Protein AF-A0A1D2IFD4-F1 (afdb_monomer_lite)

pLDDT: mean 91.25, std 8.44, range [52.81, 98.69]

Sequence (202 aa):
MAGAPDKKDEQGTLYAGDAGFGPLNTSGAEGGDLRLEQSDFYDFLGVPYPFRDGVVGAPETMRARALDCSGFIRMVLGHRARYPLMSSDGSSGDGLPRTANGMARSKVGADVLPLTGVAAEDRPANVDQLQPGDLVFFKLDARAKDRLDHVGMVLGYDTEGHLIFVSSREEINGPAIGDVGGVSRLDGNGYYAKTLRSAKRL

Radius of gyration: 16.27 Å; chains: 1; bounding box: 44×38×43 Å

Structure (mmCIF, N/CA/C/O backbone):
data_AF-A0A1D2IFD4-F1
#
_entry.id   AF-A0A1D2IFD4-F1
#
loop_
_atom_site.group_PDB
_atom_site.id
_atom_site.type_symbol
_atom_site.label_atom_id
_atom_site.label_alt_id
_atom_site.label_comp_id
_atom_site.label_asym_id
_atom_site.label_entity_id
_atom_site.label_seq_id
_atom_site.pdbx_PDB_ins_code
_atom_site.Cartn_x
_atom_site.Cartn_y
_atom_site.Cartn_z
_atom_site.occupancy
_atom_site.B_iso_or_equiv
_atom_site.auth_seq_id
_atom_site.auth_comp_id
_atom_site.auth_asym_id
_atom_site.auth_atom_id
_atom_site.pdbx_PDB_model_num
ATOM 1 N N . MET A 1 1 ? -19.769 2.146 -12.799 1.00 52.81 1 MET A N 1
ATOM 2 C CA . MET A 1 1 ? -20.027 0.897 -12.050 1.00 52.81 1 MET A CA 1
ATOM 3 C C . MET A 1 1 ? -20.705 1.282 -10.746 1.00 52.81 1 MET A C 1
ATOM 5 O O . MET A 1 1 ? -20.377 2.341 -10.230 1.00 52.81 1 MET A O 1
ATOM 9 N N . ALA A 1 2 ? -21.675 0.508 -10.258 1.00 64.50 2 ALA A N 1
ATOM 10 C CA . ALA A 1 2 ? -22.215 0.723 -8.914 1.00 64.50 2 ALA A CA 1
ATOM 11 C C . ALA A 1 2 ? -21.201 0.193 -7.884 1.00 64.50 2 ALA A C 1
ATOM 13 O O . ALA A 1 2 ? -20.623 -0.870 -8.117 1.00 64.50 2 ALA A O 1
ATOM 14 N N . GLY A 1 3 ? -20.961 0.945 -6.806 1.00 70.88 3 GLY A N 1
ATOM 15 C CA . GLY A 1 3 ? -20.029 0.563 -5.738 1.00 70.88 3 GLY A CA 1
ATOM 16 C C . GLY A 1 3 ? -20.452 -0.716 -5.011 1.00 70.88 3 GLY A C 1
ATOM 17 O O . GLY A 1 3 ? -21.592 -1.178 -5.140 1.00 70.88 3 GLY A O 1
ATOM 18 N N . ALA A 1 4 ? -19.531 -1.308 -4.249 1.00 83.25 4 ALA A N 1
ATOM 19 C CA . ALA A 1 4 ? -19.833 -2.515 -3.484 1.00 83.25 4 ALA A CA 1
ATOM 20 C C . ALA A 1 4 ? -20.911 -2.230 -2.415 1.00 83.25 4 ALA A C 1
ATOM 22 O O . ALA A 1 4 ? -20.848 -1.198 -1.744 1.00 83.25 4 ALA A O 1
ATOM 23 N N . PRO A 1 5 ? -21.899 -3.124 -2.220 1.00 88.19 5 PRO A N 1
ATOM 24 C CA . PRO A 1 5 ? -22.953 -2.898 -1.241 1.00 88.19 5 PRO A CA 1
ATOM 25 C C . PRO A 1 5 ? -22.395 -2.916 0.184 1.00 88.19 5 PRO A C 1
ATOM 27 O O . PRO A 1 5 ? -21.593 -3.787 0.536 1.00 88.19 5 PRO A O 1
ATOM 30 N N . ASP A 1 6 ? -22.878 -1.989 1.010 1.00 92.56 6 ASP A N 1
ATOM 31 C CA . ASP A 1 6 ? -22.561 -1.949 2.434 1.00 92.56 6 ASP A CA 1
ATOM 32 C C . ASP A 1 6 ? -23.013 -3.241 3.124 1.00 92.56 6 ASP A C 1
ATOM 34 O O . ASP A 1 6 ? -24.160 -3.681 3.001 1.00 92.56 6 ASP A O 1
ATOM 38 N N . LYS A 1 7 ? -22.115 -3.814 3.921 1.00 92.88 7 LYS A N 1
ATOM 39 C CA . LYS A 1 7 ? -22.403 -4.888 4.864 1.00 92.88 7 LYS A CA 1
ATOM 40 C C . LYS A 1 7 ? -22.012 -4.443 6.262 1.00 92.88 7 LYS A C 1
ATOM 42 O O . LYS A 1 7 ? -20.904 -3.944 6.480 1.00 92.88 7 LYS A O 1
ATOM 47 N N . LYS A 1 8 ? -22.939 -4.635 7.196 1.00 93.44 8 LYS A N 1
ATOM 48 C CA . LYS A 1 8 ? -22.800 -4.237 8.594 1.00 93.44 8 LYS A CA 1
ATOM 49 C C . LYS A 1 8 ? -22.969 -5.430 9.519 1.00 93.44 8 LYS A C 1
ATOM 51 O O . LYS A 1 8 ? -23.720 -6.348 9.185 1.00 93.44 8 LYS A O 1
ATOM 56 N N . ASP A 1 9 ? -22.246 -5.426 10.630 1.00 89.56 9 ASP A N 1
ATOM 57 C CA . ASP A 1 9 ? -22.435 -6.410 11.695 1.00 89.56 9 ASP A CA 1
ATOM 58 C C . ASP A 1 9 ? -23.724 -6.129 12.489 1.00 89.56 9 ASP A C 1
ATOM 60 O O . ASP A 1 9 ? -24.475 -5.194 12.194 1.00 89.56 9 ASP A O 1
ATOM 64 N N . GLU A 1 10 ? -23.998 -6.957 13.496 1.00 92.69 10 GLU A N 1
ATOM 65 C CA . GLU A 1 10 ? -25.180 -6.829 14.357 1.00 92.69 10 GLU A CA 1
ATOM 66 C C . GLU A 1 10 ? -25.203 -5.510 15.150 1.00 92.69 10 GLU A C 1
ATOM 68 O O . GLU A 1 10 ? -26.268 -5.048 15.555 1.00 92.69 10 GLU A O 1
ATOM 73 N N . GLN A 1 11 ? -24.041 -4.882 15.346 1.00 88.81 11 GLN A N 1
ATOM 74 C CA . GLN A 1 11 ? -23.872 -3.602 16.033 1.00 88.81 11 GLN A CA 1
ATOM 75 C C . GLN A 1 11 ? -23.964 -2.407 15.067 1.00 88.81 11 GLN A C 1
ATOM 77 O O . GLN A 1 11 ? -23.899 -1.255 15.495 1.00 88.81 11 GLN A O 1
ATOM 82 N N . GLY A 1 12 ? -24.155 -2.659 13.768 1.00 88.38 12 GLY A N 1
ATOM 83 C CA . GLY A 1 12 ? -24.259 -1.635 12.734 1.00 88.38 12 GLY A CA 1
ATOM 84 C C . GLY A 1 12 ? -22.913 -1.129 12.206 1.00 88.38 12 GLY A C 1
ATOM 85 O O . GLY A 1 12 ? -22.901 -0.187 11.404 1.00 88.38 12 GLY A O 1
ATOM 86 N N . THR A 1 13 ? -21.799 -1.748 12.601 1.00 86.12 13 THR A N 1
ATOM 87 C CA . THR A 1 13 ? -20.448 -1.403 12.143 1.00 86.12 13 THR A CA 1
ATOM 88 C C . THR A 1 13 ? -20.242 -1.893 10.720 1.00 86.12 13 THR A C 1
ATOM 90 O O . THR A 1 13 ? -20.507 -3.053 10.406 1.00 86.12 13 THR A O 1
ATOM 93 N N . LEU A 1 14 ? -19.749 -1.020 9.841 1.00 88.44 14 LEU A N 1
ATOM 94 C CA . LEU A 1 14 ? -19.404 -1.388 8.470 1.00 88.44 14 LEU A CA 1
ATOM 95 C C . LEU A 1 14 ? -18.198 -2.340 8.477 1.00 88.44 14 LEU A C 1
ATOM 97 O O . LEU A 1 14 ? -17.154 -1.988 9.013 1.00 88.44 14 LEU A O 1
ATOM 101 N N . TYR A 1 15 ? -18.314 -3.508 7.840 1.00 87.12 15 TYR A N 1
ATOM 102 C CA . TYR A 1 15 ? -17.187 -4.445 7.676 1.00 87.12 15 TYR A CA 1
ATOM 103 C C . TYR A 1 15 ? -16.836 -4.741 6.210 1.00 87.12 15 TYR A C 1
ATOM 105 O O . TYR A 1 15 ? -15.771 -5.302 5.921 1.00 87.12 15 TYR A O 1
ATOM 113 N N . ALA A 1 16 ? -17.716 -4.379 5.274 1.00 89.00 16 ALA A N 1
ATOM 114 C CA . ALA A 1 16 ? -17.475 -4.394 3.835 1.00 89.00 16 ALA A CA 1
ATOM 115 C C . ALA A 1 16 ? -18.379 -3.362 3.150 1.00 89.00 16 ALA A C 1
ATOM 117 O O . ALA A 1 16 ? -19.465 -3.076 3.643 1.00 89.00 16 ALA A O 1
ATOM 118 N N . GLY A 1 17 ? -17.946 -2.813 2.023 1.00 89.94 17 GLY A N 1
ATOM 119 C CA . GLY A 1 17 ? -18.676 -1.782 1.293 1.00 89.94 17 GLY A CA 1
ATOM 120 C C . GLY A 1 17 ? -17.756 -1.064 0.320 1.00 89.94 17 GLY A C 1
ATOM 121 O O . GLY A 1 17 ? -16.586 -1.434 0.183 1.00 89.94 17 GLY A O 1
ATOM 122 N N . ASP A 1 18 ? -18.300 -0.057 -0.350 1.00 89.69 18 ASP A N 1
ATOM 123 C CA . ASP A 1 18 ? -17.532 0.813 -1.232 1.00 89.69 18 ASP A CA 1
ATOM 124 C C . ASP A 1 18 ? -16.490 1.606 -0.430 1.00 89.69 18 ASP A C 1
ATOM 126 O O . ASP A 1 18 ? -16.810 2.195 0.608 1.00 89.69 18 ASP A O 1
ATOM 130 N N . ALA A 1 19 ? -15.239 1.582 -0.888 1.00 91.69 19 ALA A N 1
ATOM 131 C CA . ALA A 1 19 ? -14.113 2.215 -0.213 1.00 91.69 19 ALA A CA 1
ATOM 132 C C . ALA A 1 19 ? -13.487 3.261 -1.128 1.00 91.69 19 ALA A C 1
ATOM 134 O O . ALA A 1 19 ? -13.194 2.947 -2.274 1.00 91.69 19 ALA A O 1
ATOM 135 N N . GLY A 1 20 ? -13.241 4.461 -0.603 1.00 92.94 20 GLY A N 1
ATOM 136 C CA . GLY A 1 20 ? -12.404 5.469 -1.249 1.00 92.94 20 GLY A CA 1
ATOM 137 C C . GLY A 1 20 ? -10.912 5.184 -1.058 1.00 92.94 20 GLY A C 1
ATOM 138 O O . GLY A 1 20 ? -10.537 4.419 -0.177 1.00 92.94 20 GLY A O 1
ATOM 139 N N . PHE A 1 21 ? -10.038 5.853 -1.809 1.00 91.50 21 PHE A N 1
ATOM 140 C CA . PHE A 1 21 ? -8.599 5.875 -1.508 1.00 91.50 21 PHE A CA 1
ATOM 141 C C . PHE A 1 21 ? -8.286 6.875 -0.388 1.00 91.50 21 PHE A C 1
ATOM 143 O O . PHE A 1 21 ? -7.570 6.569 0.557 1.00 91.50 21 PHE A O 1
ATOM 150 N N . GLY A 1 22 ? -8.878 8.065 -0.484 1.00 92.81 22 GLY A N 1
ATOM 151 C CA . GLY A 1 22 ? -8.650 9.194 0.411 1.00 92.81 22 GLY A CA 1
ATOM 152 C C . GLY A 1 22 ? -9.399 10.438 -0.076 1.00 92.81 22 GLY A C 1
ATOM 153 O O . GLY A 1 22 ? -9.905 10.452 -1.209 1.00 92.81 22 GLY A O 1
ATOM 154 N N . PRO A 1 23 ? -9.503 11.487 0.755 1.00 90.69 23 PRO A N 1
ATOM 155 C CA . PRO A 1 23 ? -10.080 12.760 0.337 1.00 90.69 23 PRO A CA 1
ATOM 156 C C . PRO A 1 23 ? -9.284 13.370 -0.822 1.00 90.69 23 PRO A C 1
ATOM 158 O O . PRO A 1 23 ? -8.093 13.103 -0.979 1.00 90.69 23 PRO A O 1
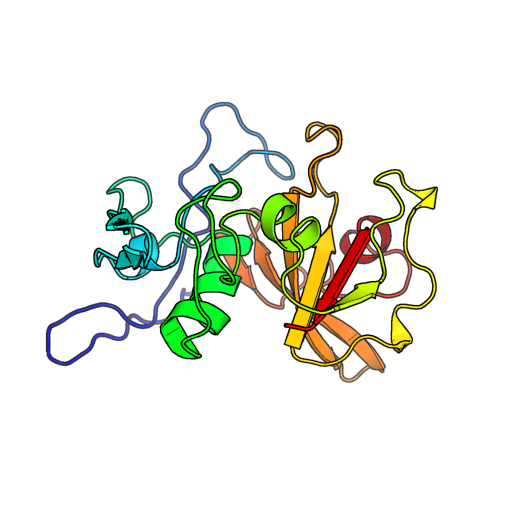ATOM 161 N N . LEU A 1 24 ? -9.948 14.192 -1.639 1.00 87.88 24 LEU A N 1
ATOM 162 C CA . LEU A 1 24 ? -9.268 14.927 -2.703 1.00 87.88 24 LEU A CA 1
ATOM 163 C C . LEU A 1 24 ? -8.216 15.860 -2.099 1.00 87.88 24 LEU A C 1
ATOM 165 O O . LEU A 1 24 ? -8.491 16.605 -1.159 1.00 87.88 24 LEU A O 1
ATOM 169 N N . ASN A 1 25 ? -7.029 15.842 -2.681 1.00 85.19 25 ASN A N 1
ATOM 170 C CA . ASN A 1 25 ? -6.020 16.855 -2.460 1.00 85.19 25 ASN A CA 1
ATOM 171 C C . ASN A 1 25 ? -6.334 18.029 -3.388 1.00 85.19 25 ASN A C 1
ATOM 173 O O . ASN A 1 25 ? -6.195 17.937 -4.606 1.00 85.19 25 ASN A O 1
ATOM 177 N N . THR A 1 26 ? -6.761 19.151 -2.818 1.00 84.12 26 THR A N 1
ATOM 178 C CA . THR A 1 26 ? -7.168 20.337 -3.587 1.00 84.12 26 THR A CA 1
ATOM 179 C C . THR A 1 26 ? -6.022 21.012 -4.343 1.00 84.12 26 THR A C 1
ATOM 181 O O . THR A 1 26 ? -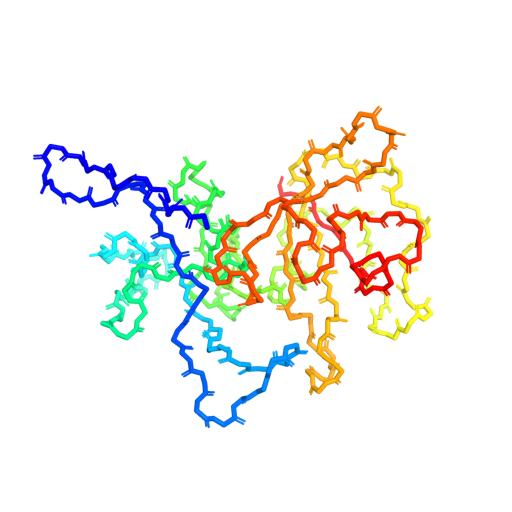6.276 21.884 -5.167 1.00 84.12 26 THR A O 1
ATOM 184 N N . SER A 1 27 ? -4.775 20.632 -4.060 1.00 80.94 27 SER A N 1
ATOM 185 C CA . SER A 1 27 ? -3.582 21.045 -4.810 1.00 80.94 27 SER A CA 1
ATOM 186 C C . SER A 1 27 ? -3.025 19.962 -5.741 1.00 80.94 27 SER A C 1
ATOM 188 O O . SER A 1 27 ? -2.038 20.220 -6.425 1.00 80.94 27 SER A O 1
ATOM 190 N N . GLY A 1 28 ? -3.633 18.773 -5.759 1.00 73.00 28 GLY A N 1
ATOM 191 C CA . GLY A 1 28 ? -3.154 17.620 -6.516 1.00 73.00 28 GLY A CA 1
ATOM 192 C C . GLY A 1 28 ? -3.679 17.549 -7.950 1.00 73.00 28 GLY A C 1
ATOM 193 O O . GLY A 1 28 ? -4.555 18.314 -8.359 1.00 73.00 28 GLY A O 1
ATOM 194 N N . ALA A 1 29 ? -3.149 16.596 -8.716 1.00 69.00 29 ALA A N 1
ATOM 195 C CA . ALA A 1 29 ? -3.559 16.313 -10.091 1.00 69.00 29 ALA A CA 1
ATOM 196 C C . ALA A 1 29 ? -3.669 14.803 -10.344 1.00 69.00 29 ALA A C 1
ATOM 198 O O . ALA A 1 29 ? -2.997 14.008 -9.689 1.00 69.00 29 ALA A O 1
ATOM 199 N N . GLU A 1 30 ? -4.514 14.419 -11.304 1.00 60.34 30 GLU A N 1
ATOM 200 C CA . GLU A 1 30 ? -4.729 13.023 -11.709 1.00 60.34 30 GLU A CA 1
ATOM 201 C C . GLU A 1 30 ? -3.428 12.363 -12.197 1.00 60.34 30 GLU A C 1
ATOM 203 O O . GLU A 1 30 ? -2.644 12.980 -12.921 1.00 60.34 30 GLU A O 1
ATOM 208 N N . GLY A 1 31 ? -3.186 11.115 -11.777 1.00 58.59 31 GLY A N 1
ATOM 209 C CA . GLY A 1 31 ? -1.913 10.414 -12.000 1.00 58.59 31 GLY A CA 1
ATOM 210 C C . GLY A 1 31 ? -0.745 10.953 -11.160 1.00 58.59 31 GLY A C 1
ATOM 211 O O . GLY A 1 31 ? 0.413 10.651 -11.453 1.00 58.59 31 GLY A O 1
ATOM 212 N N . GLY A 1 32 ? -1.047 11.784 -10.157 1.00 65.31 32 GLY A N 1
ATOM 213 C CA . GLY A 1 32 ? -0.111 12.380 -9.215 1.00 65.31 32 GLY A CA 1
ATOM 214 C C . GLY A 1 32 ? -0.596 12.234 -7.772 1.00 65.31 32 GLY A C 1
ATOM 215 O O . GLY A 1 32 ? -0.684 11.133 -7.263 1.00 65.31 32 GLY A O 1
ATOM 216 N N . ASP A 1 33 ? -0.826 13.362 -7.100 1.00 72.00 33 ASP A N 1
ATOM 217 C CA . ASP A 1 33 ? -1.259 13.461 -5.701 1.00 72.00 33 ASP A CA 1
ATOM 218 C C . ASP A 1 33 ? -2.718 13.934 -5.598 1.00 72.00 33 ASP A C 1
ATOM 220 O O . ASP A 1 33 ? -3.043 14.655 -4.666 1.00 72.00 33 ASP A O 1
ATOM 224 N N . LEU A 1 34 ? -3.592 13.598 -6.556 1.00 80.19 34 LEU A N 1
ATOM 225 C CA . LEU A 1 34 ? -5.032 13.916 -6.589 1.00 80.19 34 LEU A CA 1
ATOM 226 C C . LEU A 1 34 ? -5.756 13.549 -5.290 1.00 80.19 34 LEU A C 1
ATOM 228 O O . LEU A 1 34 ? -6.752 14.198 -4.954 1.00 80.19 34 LEU A O 1
ATOM 232 N N . ARG A 1 35 ? -5.300 12.532 -4.550 1.00 87.31 35 ARG A N 1
ATOM 233 C CA . ARG A 1 35 ? -5.879 12.152 -3.253 1.00 87.31 35 ARG A CA 1
ATOM 234 C C . ARG A 1 35 ? -4.841 12.120 -2.145 1.00 87.31 35 ARG A C 1
ATOM 236 O O . ARG A 1 35 ? -3.684 11.776 -2.338 1.00 87.31 35 ARG A O 1
ATOM 243 N N . LEU A 1 36 ? -5.285 12.475 -0.943 1.00 85.62 36 LEU A N 1
ATOM 244 C CA . LEU A 1 36 ? -4.440 12.423 0.241 1.00 85.62 36 LEU A CA 1
ATOM 245 C C . LEU A 1 36 ? -4.255 10.971 0.694 1.00 85.62 36 LEU A C 1
ATOM 247 O O . LEU A 1 36 ? -5.212 10.320 1.119 1.00 85.62 36 LEU A O 1
ATOM 251 N N . GLU A 1 37 ? -3.006 10.509 0.685 1.00 86.19 37 GLU A N 1
ATOM 252 C CA . GLU A 1 37 ? -2.564 9.291 1.371 1.00 86.19 37 GLU A CA 1
ATOM 253 C C . GLU A 1 37 ? -2.854 9.365 2.886 1.00 86.19 37 GLU A C 1
ATOM 255 O O . GLU A 1 37 ? -3.246 10.408 3.423 1.00 86.19 37 GLU A O 1
ATOM 260 N N . GLN A 1 38 ? -2.585 8.266 3.592 1.00 90.31 38 GLN A N 1
ATOM 261 C CA . GLN A 1 38 ? -2.725 8.070 5.039 1.00 90.31 38 GLN A CA 1
ATOM 262 C C . GLN A 1 38 ? -4.115 7.650 5.537 1.00 90.31 38 GLN A C 1
ATOM 264 O O . GLN A 1 38 ? -4.331 7.590 6.744 1.00 90.31 38 GLN A O 1
ATOM 269 N N . SER A 1 39 ? -5.003 7.201 4.653 1.00 95.56 39 SER A N 1
ATOM 270 C CA . SER A 1 39 ? -6.235 6.501 5.045 1.00 95.56 39 SER A CA 1
ATOM 271 C C . SER A 1 39 ? -5.978 5.025 5.371 1.00 95.56 39 SER A C 1
ATOM 273 O O . SER A 1 39 ? -5.535 4.264 4.512 1.00 95.56 39 SER A O 1
ATOM 275 N N . ASP A 1 40 ? -6.218 4.616 6.617 1.00 96.88 40 ASP A N 1
ATOM 276 C CA . ASP A 1 40 ? -5.977 3.250 7.108 1.00 96.88 40 ASP A CA 1
ATOM 277 C C . ASP A 1 40 ? -7.295 2.470 7.300 1.00 96.88 40 ASP A C 1
ATOM 279 O O . ASP A 1 40 ? -8.397 2.996 7.153 1.00 96.88 40 ASP A O 1
ATOM 283 N N . PHE A 1 41 ? -7.213 1.188 7.660 1.00 96.19 41 PHE A N 1
ATOM 284 C CA . PHE A 1 41 ? -8.395 0.333 7.829 1.00 96.19 41 PHE A CA 1
ATOM 285 C C . PHE A 1 41 ? -9.388 0.843 8.885 1.00 96.19 41 PHE A C 1
ATOM 287 O O . PHE A 1 41 ? -10.587 0.607 8.749 1.00 96.19 41 PHE A O 1
ATOM 294 N N . TYR A 1 42 ? -8.919 1.534 9.929 1.00 96.25 42 TYR A N 1
ATOM 295 C CA . TYR A 1 42 ? -9.794 2.087 10.964 1.00 96.25 42 TYR A CA 1
ATOM 296 C C . TYR A 1 42 ? -10.616 3.284 10.457 1.00 96.25 42 TYR A C 1
ATOM 298 O O . TYR A 1 42 ? -11.743 3.463 10.914 1.00 96.25 42 TYR A O 1
ATOM 306 N N . ASP A 1 43 ? -10.122 4.042 9.469 1.00 96.88 43 ASP A N 1
ATOM 307 C CA . ASP A 1 43 ? -10.889 5.102 8.798 1.00 96.88 43 ASP A CA 1
ATOM 308 C C . ASP A 1 43 ? -12.033 4.513 7.963 1.00 96.88 43 ASP A C 1
ATOM 310 O O . ASP A 1 43 ? -13.152 5.037 7.942 1.00 96.88 43 ASP A O 1
ATOM 314 N N . PHE A 1 44 ? -11.771 3.373 7.314 1.00 95.56 44 PHE A N 1
ATOM 315 C CA . PHE A 1 44 ? -12.790 2.643 6.571 1.00 95.56 44 PHE A CA 1
ATOM 316 C C . PHE A 1 44 ? -13.886 2.077 7.483 1.00 95.56 44 PHE A C 1
ATOM 318 O O . PHE A 1 44 ? -15.073 2.258 7.211 1.00 95.56 44 PHE A O 1
ATOM 325 N N . LEU A 1 45 ? -13.493 1.394 8.565 1.00 94.81 45 LEU A N 1
ATOM 326 C CA . LEU A 1 45 ? -14.432 0.767 9.506 1.00 94.81 45 LEU A CA 1
ATOM 327 C C . LEU A 1 45 ? -15.154 1.795 10.386 1.00 94.81 45 LEU A C 1
ATOM 329 O O . LEU A 1 45 ? -16.230 1.507 10.905 1.00 94.81 45 LEU A O 1
ATOM 333 N N . GLY A 1 46 ? -14.560 2.977 10.578 1.00 94.81 46 GLY A N 1
ATOM 334 C CA . GLY A 1 46 ? -15.062 3.991 11.500 1.00 94.81 46 GLY A CA 1
ATOM 335 C C . GLY A 1 46 ? -14.897 3.604 12.972 1.00 94.81 46 GLY A C 1
ATOM 336 O O . GLY A 1 46 ? -15.662 4.073 13.812 1.00 94.81 46 GLY A O 1
ATOM 337 N N . VAL A 1 47 ? -13.922 2.747 13.299 1.00 93.94 47 VAL A N 1
ATOM 338 C CA . VAL A 1 47 ? -13.700 2.228 14.659 1.00 93.94 47 VAL A CA 1
ATOM 339 C C . VAL A 1 47 ? -12.252 2.458 15.090 1.00 93.94 47 VAL A C 1
ATOM 341 O O . VAL A 1 47 ? -11.354 2.055 14.352 1.00 93.94 47 VAL A O 1
ATOM 344 N N . PRO A 1 48 ? -11.995 3.043 16.278 1.00 96.75 48 PRO A N 1
ATOM 345 C CA . PRO A 1 48 ? -10.641 3.221 16.788 1.00 96.75 48 PRO A CA 1
ATOM 346 C C . PRO A 1 48 ? -9.863 1.911 16.908 1.00 96.75 48 PRO A C 1
ATOM 348 O O . PRO A 1 48 ? -10.412 0.883 17.309 1.00 96.75 48 PRO A O 1
ATOM 351 N N . TYR A 1 49 ? -8.563 1.965 16.628 1.00 96.50 49 TYR A N 1
ATOM 352 C CA . TYR A 1 49 ? -7.679 0.810 16.747 1.00 96.50 49 TYR A CA 1
ATOM 353 C C . TYR A 1 49 ? -6.559 1.050 17.768 1.00 96.50 49 TYR A C 1
ATOM 355 O O . TYR A 1 49 ? -5.712 1.916 17.541 1.00 96.50 49 TYR A O 1
ATOM 363 N N . PRO A 1 50 ? -6.512 0.290 18.877 1.00 96.50 50 PRO A N 1
ATOM 364 C CA . PRO A 1 50 ? -5.423 0.378 19.840 1.00 96.50 50 PRO A CA 1
ATOM 365 C C . PRO A 1 50 ? -4.193 -0.384 19.327 1.00 96.50 50 PRO A C 1
ATOM 367 O O . PRO A 1 50 ? -4.193 -1.615 19.246 1.00 96.50 50 PRO A O 1
ATOM 370 N N . PHE A 1 51 ? -3.128 0.342 18.995 1.00 96.62 51 PHE A N 1
ATOM 371 C CA . PHE A 1 51 ? -1.831 -0.243 18.676 1.00 96.62 51 PHE A CA 1
ATOM 372 C C . PHE A 1 51 ? -1.120 -0.735 19.942 1.00 96.62 51 PHE A C 1
ATOM 374 O O . PHE A 1 51 ? -1.375 -0.281 21.059 1.00 96.62 51 PHE A O 1
ATOM 381 N N . ARG A 1 52 ? -0.192 -1.684 19.766 1.00 94.50 52 ARG A N 1
ATOM 382 C CA . ARG A 1 52 ? 0.549 -2.318 20.872 1.00 94.50 52 ARG A CA 1
ATOM 383 C C . ARG A 1 52 ? 1.463 -1.354 21.630 1.00 94.50 52 ARG A C 1
ATOM 385 O O . ARG A 1 52 ? 1.792 -1.623 22.779 1.00 94.50 52 ARG A O 1
ATOM 392 N N . ASP A 1 53 ? 1.864 -0.256 20.997 1.00 94.50 53 ASP A N 1
ATOM 393 C CA . ASP A 1 53 ? 2.671 0.806 21.605 1.00 94.50 53 ASP A CA 1
ATOM 394 C C . ASP A 1 53 ? 1.833 1.817 22.412 1.00 94.50 53 ASP A C 1
ATOM 396 O O . ASP A 1 53 ? 2.371 2.798 22.921 1.00 94.50 53 ASP A O 1
ATOM 400 N N . GLY A 1 54 ? 0.524 1.580 22.549 1.00 94.69 54 GLY A N 1
ATOM 401 C CA . GLY A 1 54 ? -0.403 2.429 23.296 1.00 94.69 54 GLY A CA 1
ATOM 402 C C . GLY A 1 54 ? -0.988 3.585 22.484 1.00 94.69 54 GLY A C 1
ATOM 403 O O . GLY A 1 54 ? -1.905 4.250 22.966 1.00 94.69 54 GLY A O 1
ATOM 404 N N . VAL A 1 55 ? -0.519 3.813 21.253 1.00 96.38 55 VAL A N 1
ATOM 405 C CA . VAL A 1 55 ? -1.148 4.774 20.341 1.00 96.38 55 VAL A CA 1
ATOM 406 C C . VAL A 1 55 ? -2.502 4.226 19.898 1.00 96.38 55 VAL A C 1
ATOM 408 O O . VAL A 1 55 ? -2.655 3.035 19.637 1.00 96.38 55 VAL A O 1
ATOM 411 N N . VAL A 1 56 ? -3.501 5.097 19.774 1.00 97.50 56 VAL A N 1
ATOM 412 C CA . VAL A 1 56 ? -4.810 4.731 19.227 1.00 97.50 56 VAL A CA 1
ATOM 413 C C . VAL A 1 56 ? -4.977 5.402 17.871 1.00 97.50 56 VAL A C 1
ATOM 415 O O . VAL A 1 56 ? -4.986 6.628 17.784 1.00 97.50 56 VAL A O 1
ATOM 418 N N . GLY A 1 57 ? -5.119 4.599 16.817 1.00 96.31 57 GLY A N 1
ATOM 419 C CA . GLY A 1 57 ? -5.550 5.083 15.509 1.00 96.31 57 GLY A CA 1
ATOM 420 C C . GLY A 1 57 ? -7.006 5.518 15.598 1.00 96.31 57 GLY A C 1
ATOM 421 O O . GLY A 1 57 ? -7.879 4.683 15.840 1.00 96.31 57 GLY A O 1
ATOM 422 N N . ALA A 1 58 ? -7.259 6.816 15.465 1.00 96.94 58 ALA A N 1
ATOM 423 C CA . ALA A 1 58 ? -8.596 7.389 15.514 1.00 96.94 58 ALA A CA 1
ATOM 424 C C . ALA A 1 58 ? -9.111 7.622 14.083 1.00 96.94 58 ALA A C 1
ATOM 426 O O . ALA A 1 58 ? -8.397 8.254 13.307 1.00 96.94 58 ALA A O 1
ATOM 427 N N . PRO A 1 59 ? -10.325 7.154 13.734 1.00 95.88 59 PRO A N 1
ATOM 428 C CA . PRO A 1 59 ? -10.920 7.421 12.432 1.00 95.88 59 PRO A CA 1
ATOM 429 C C . PRO A 1 59 ? -11.103 8.923 12.213 1.00 95.88 59 PRO A C 1
ATOM 431 O O . PRO A 1 59 ? -11.695 9.611 13.049 1.00 95.88 59 PRO A O 1
ATOM 434 N N . GLU A 1 60 ? -10.639 9.428 11.077 1.00 95.25 60 GLU A N 1
ATOM 435 C CA . GLU A 1 60 ? -10.823 10.827 10.706 1.00 95.25 60 GLU A CA 1
ATOM 436 C C . GLU A 1 60 ? -12.093 11.011 9.867 1.00 95.25 60 GLU A C 1
ATOM 438 O O . GLU A 1 60 ? -12.293 10.336 8.857 1.00 95.25 60 GLU A O 1
ATOM 443 N N . THR A 1 61 ? -12.932 11.995 10.208 1.00 93.81 61 THR A N 1
ATOM 444 C CA . THR A 1 61 ? -14.176 12.273 9.462 1.00 93.81 61 THR A CA 1
ATOM 445 C C . THR A 1 61 ? -13.926 12.515 7.971 1.00 93.81 61 THR A C 1
ATOM 447 O O . THR A 1 61 ? -14.692 12.046 7.134 1.00 93.81 61 THR A O 1
ATOM 450 N N . MET A 1 62 ? -12.836 13.205 7.615 1.00 93.50 62 MET A N 1
ATOM 451 C CA . MET A 1 62 ? -12.484 13.469 6.211 1.00 93.50 62 MET A CA 1
ATOM 452 C C . MET A 1 62 ? -12.001 12.227 5.448 1.00 93.50 62 MET A C 1
ATOM 454 O O . MET A 1 62 ? -11.935 12.250 4.221 1.00 93.50 62 MET A O 1
ATOM 458 N N . ARG A 1 63 ? -11.666 11.149 6.166 1.00 95.12 63 ARG A N 1
ATOM 459 C CA . ARG A 1 63 ? -11.215 9.860 5.629 1.00 95.12 63 ARG A CA 1
ATOM 460 C C . ARG A 1 63 ? -12.266 8.768 5.808 1.00 95.12 63 ARG A C 1
ATOM 462 O O . ARG A 1 63 ? -11.963 7.603 5.581 1.00 95.12 63 ARG A O 1
ATOM 469 N N . ALA A 1 64 ? -13.493 9.117 6.196 1.00 93.62 64 ALA A N 1
ATOM 470 C CA . ALA A 1 64 ? -14.555 8.140 6.380 1.00 93.62 64 ALA A CA 1
ATOM 471 C C . ALA A 1 64 ? -14.696 7.254 5.133 1.00 93.62 64 ALA A C 1
ATOM 473 O O . ALA A 1 64 ? -14.824 7.761 4.017 1.00 93.62 64 ALA A O 1
ATOM 474 N N . ARG A 1 65 ? -14.679 5.929 5.334 1.00 92.50 65 ARG A N 1
ATOM 475 C CA . ARG A 1 65 ? -14.739 4.925 4.252 1.00 92.50 65 ARG A CA 1
ATOM 476 C C . ARG A 1 65 ? -13.545 4.952 3.293 1.00 92.50 65 ARG A C 1
ATOM 478 O O . ARG A 1 65 ? -13.639 4.387 2.209 1.00 92.50 65 ARG A O 1
ATOM 485 N N . ALA A 1 66 ? -12.433 5.581 3.657 1.00 95.56 66 ALA A N 1
ATOM 486 C CA . ALA A 1 66 ? -11.227 5.597 2.842 1.00 95.56 66 ALA A CA 1
ATOM 487 C C . ALA A 1 66 ? -10.221 4.530 3.286 1.00 95.56 66 ALA A C 1
ATOM 489 O O . ALA A 1 66 ? -10.136 4.176 4.460 1.00 95.56 66 ALA A O 1
ATOM 490 N N . LEU A 1 67 ? -9.457 4.029 2.323 1.00 93.88 67 LEU A N 1
ATOM 491 C CA . LEU A 1 67 ? -8.500 2.952 2.476 1.00 93.88 67 LEU A CA 1
ATOM 492 C C . LEU A 1 67 ? -7.414 3.103 1.403 1.00 93.88 67 LEU A C 1
ATOM 494 O O . LEU A 1 67 ? -7.626 2.716 0.253 1.00 93.88 67 LEU A O 1
ATOM 498 N N . ASP A 1 68 ? -6.259 3.669 1.759 1.00 95.06 68 ASP A N 1
ATOM 499 C CA . ASP A 1 68 ? -5.141 3.847 0.822 1.00 95.06 68 ASP A CA 1
ATOM 500 C C . ASP A 1 68 ? -4.441 2.509 0.506 1.00 95.06 68 ASP A C 1
ATOM 502 O O . ASP A 1 68 ? -4.833 1.452 1.012 1.00 95.06 68 ASP A O 1
ATOM 506 N N . CYS A 1 69 ? -3.417 2.518 -0.355 1.00 95.56 69 CYS A N 1
ATOM 507 C CA . CYS A 1 69 ? -2.700 1.303 -0.766 1.00 95.56 69 CYS A CA 1
ATOM 508 C C . CYS A 1 69 ? -2.206 0.478 0.437 1.00 95.56 69 CYS A C 1
ATOM 510 O O . CYS A 1 69 ? -2.523 -0.706 0.562 1.00 95.56 69 CYS A O 1
ATOM 512 N N . SER A 1 70 ? -1.505 1.116 1.370 1.00 97.38 70 SER A N 1
ATOM 513 C CA . SER A 1 70 ? -0.985 0.496 2.589 1.00 97.38 70 SER A CA 1
ATOM 514 C C . SER A 1 70 ? -2.065 0.210 3.635 1.00 97.38 70 SER A C 1
ATOM 516 O O . SER A 1 70 ? -2.000 -0.817 4.312 1.00 97.38 70 SER A O 1
ATOM 518 N N . GLY A 1 71 ? -3.096 1.049 3.724 1.00 97.62 71 GLY A N 1
ATOM 519 C CA . GLY A 1 71 ? -4.268 0.831 4.559 1.00 97.62 71 GLY A CA 1
ATOM 520 C C . GLY A 1 71 ? -5.031 -0.419 4.137 1.00 97.62 71 GLY A C 1
ATOM 521 O O . GLY A 1 71 ? -5.442 -1.211 4.981 1.00 97.62 71 GLY A O 1
ATOM 522 N N . PHE A 1 72 ? -5.146 -0.671 2.831 1.00 97.19 72 PHE A N 1
ATOM 523 C CA . PHE A 1 72 ? -5.742 -1.894 2.298 1.00 97.19 72 PHE A CA 1
ATOM 524 C C . PHE A 1 72 ? -4.940 -3.135 2.691 1.00 97.19 72 PHE A C 1
ATOM 526 O O . PHE A 1 72 ? -5.515 -4.121 3.156 1.00 97.19 72 PHE A O 1
ATOM 533 N N . ILE A 1 73 ? -3.612 -3.079 2.593 1.00 98.06 73 ILE A N 1
ATOM 534 C CA . ILE A 1 73 ? -2.755 -4.173 3.059 1.00 98.06 73 ILE A CA 1
ATOM 535 C C . ILE A 1 73 ? -2.938 -4.410 4.565 1.00 98.06 73 ILE A C 1
ATOM 537 O O . ILE A 1 73 ? -3.097 -5.554 4.993 1.00 98.06 73 ILE A O 1
ATOM 541 N N . ARG A 1 74 ? -3.006 -3.347 5.372 1.00 98.12 74 ARG A N 1
ATOM 542 C CA . ARG A 1 74 ? -3.240 -3.431 6.825 1.00 98.12 74 ARG A CA 1
ATOM 543 C C . ARG A 1 74 ? -4.657 -3.893 7.179 1.00 98.12 74 ARG A C 1
ATOM 545 O O . ARG A 1 74 ? -4.829 -4.585 8.179 1.00 98.12 74 ARG A O 1
ATOM 552 N N . MET A 1 75 ? -5.654 -3.619 6.339 1.00 96.75 75 MET A N 1
ATOM 553 C CA . MET A 1 75 ? -6.993 -4.209 6.433 1.00 96.75 75 MET A CA 1
ATOM 554 C C . MET A 1 75 ? -6.935 -5.729 6.240 1.00 96.75 75 MET A C 1
ATOM 556 O O . MET A 1 75 ? -7.480 -6.479 7.051 1.00 96.75 75 MET A O 1
ATOM 560 N N . VAL A 1 76 ? -6.285 -6.196 5.170 1.00 96.69 76 VAL A N 1
ATOM 561 C CA . VAL A 1 76 ? -6.202 -7.629 4.853 1.00 96.69 76 VAL A CA 1
ATOM 562 C C . VAL A 1 76 ? -5.365 -8.374 5.892 1.00 96.69 76 VAL A C 1
ATOM 564 O O . VAL A 1 76 ? -5.851 -9.316 6.516 1.00 96.69 76 VAL A O 1
ATOM 567 N N . LEU A 1 77 ? -4.126 -7.944 6.113 1.00 97.50 77 LEU A N 1
ATOM 568 C CA . LEU A 1 77 ? -3.186 -8.667 6.963 1.00 97.50 77 LEU A CA 1
ATOM 569 C C . LEU A 1 77 ? -3.392 -8.361 8.443 1.00 97.50 77 LEU A C 1
ATOM 571 O O . LEU A 1 77 ? -3.448 -9.271 9.263 1.00 97.50 77 LEU A O 1
ATOM 575 N N . GLY A 1 78 ? -3.549 -7.091 8.802 1.00 96.38 78 GLY A N 1
ATOM 576 C CA . GLY A 1 78 ? -3.662 -6.683 10.198 1.00 96.38 78 GLY A CA 1
ATOM 577 C C . GLY A 1 78 ? -5.045 -6.928 10.782 1.00 96.38 78 GLY A C 1
ATOM 578 O O . GLY A 1 78 ? -5.208 -7.705 11.721 1.00 96.38 78 GLY A O 1
ATOM 579 N N . HIS A 1 79 ? -6.068 -6.284 10.224 1.00 95.00 79 HIS A N 1
ATOM 580 C CA . HIS A 1 79 ? -7.416 -6.371 10.780 1.00 95.00 79 HIS A CA 1
ATOM 581 C C . HIS A 1 79 ? -8.032 -7.767 10.602 1.00 95.00 79 HIS A C 1
ATOM 583 O O . HIS A 1 79 ? -8.523 -8.345 11.578 1.00 95.00 79 HIS A O 1
ATOM 589 N N . ARG A 1 80 ? -7.979 -8.321 9.380 1.00 94.44 80 ARG A N 1
ATOM 590 C CA . ARG A 1 80 ? -8.605 -9.614 9.057 1.00 94.44 80 ARG A CA 1
ATOM 591 C C . ARG A 1 80 ? -7.730 -10.821 9.401 1.00 94.44 80 ARG A C 1
ATOM 593 O O . ARG A 1 80 ? -8.239 -11.743 10.029 1.00 94.44 80 ARG A O 1
ATOM 600 N N . ALA A 1 81 ? -6.441 -10.816 9.053 1.00 96.38 81 ALA A N 1
ATOM 601 C CA . ALA A 1 81 ? -5.539 -11.940 9.347 1.00 96.38 81 ALA A CA 1
ATOM 602 C C . ALA A 1 81 ? -4.796 -11.831 10.695 1.00 96.38 81 ALA A C 1
ATOM 604 O O . ALA A 1 81 ? -4.072 -12.751 11.067 1.00 96.38 81 ALA A O 1
ATOM 605 N N . ARG A 1 82 ? -5.016 -10.752 11.464 1.00 95.75 82 ARG A N 1
ATOM 606 C CA . ARG A 1 82 ? -4.452 -10.529 12.812 1.00 95.75 82 ARG A CA 1
ATOM 607 C C . ARG A 1 82 ? -2.928 -10.398 12.863 1.00 95.75 82 ARG A C 1
ATOM 609 O O . ARG A 1 82 ? -2.338 -10.572 13.931 1.00 95.75 82 ARG A O 1
ATOM 616 N N . TYR A 1 83 ? -2.295 -10.041 11.748 1.00 96.31 83 TYR A N 1
ATOM 617 C CA . TYR A 1 83 ? -0.878 -9.699 11.728 1.00 96.31 83 TYR A CA 1
ATOM 618 C C . TYR A 1 83 ? -0.625 -8.449 12.595 1.00 96.31 83 TYR A C 1
ATOM 620 O O . TYR A 1 83 ? -1.419 -7.504 12.544 1.00 96.31 83 TYR A O 1
ATOM 628 N N . PRO A 1 84 ? 0.440 -8.402 13.413 1.00 95.94 84 PRO A N 1
ATOM 629 C CA . PRO A 1 84 ? 0.719 -7.231 14.237 1.00 95.94 84 PRO A CA 1
ATOM 630 C C . PRO A 1 84 ? 0.901 -5.969 13.388 1.00 95.94 84 PRO A C 1
ATOM 632 O O . PRO A 1 84 ? 1.487 -6.028 12.313 1.00 95.94 84 PRO A O 1
ATOM 635 N N . LEU A 1 85 ? 0.434 -4.817 13.870 1.00 97.44 85 LEU A N 1
ATOM 636 C CA . LEU A 1 85 ? 0.563 -3.532 13.178 1.00 97.44 85 LEU A CA 1
ATOM 637 C C . LEU A 1 85 ? 1.311 -2.521 14.042 1.00 97.44 85 LEU A C 1
ATOM 639 O O . LEU A 1 85 ? 1.128 -2.480 15.260 1.00 97.44 85 LEU A O 1
ATOM 643 N N . MET A 1 86 ? 2.100 -1.669 13.395 1.00 97.06 86 MET A N 1
ATOM 644 C CA . MET A 1 86 ? 2.727 -0.506 14.022 1.00 97.06 86 MET A CA 1
ATOM 645 C C . MET A 1 86 ? 1.855 0.738 13.829 1.00 97.06 86 MET A C 1
ATOM 647 O O . MET A 1 86 ? 1.180 0.873 12.801 1.00 97.06 86 MET A O 1
ATOM 651 N N . SER A 1 87 ? 1.881 1.654 14.797 1.00 96.19 87 SER A N 1
ATOM 652 C CA . SER A 1 87 ? 1.150 2.926 14.712 1.00 96.19 87 SER A CA 1
ATOM 653 C C . SER A 1 87 ? 1.783 3.905 13.716 1.00 96.19 87 SER A C 1
ATOM 655 O O . SER A 1 87 ? 1.081 4.692 13.088 1.00 96.19 87 SER A O 1
ATOM 657 N N . SER A 1 88 ? 3.102 3.821 13.517 1.00 95.69 88 SER A N 1
ATOM 658 C CA . SER A 1 88 ? 3.869 4.611 12.554 1.00 95.69 88 SER A CA 1
ATOM 659 C C . SER A 1 88 ? 5.041 3.801 11.993 1.00 95.69 88 SER A C 1
ATOM 661 O O . SER A 1 88 ? 5.360 2.729 12.504 1.00 95.69 88 SER A O 1
ATOM 663 N N . ASP A 1 89 ? 5.722 4.319 10.970 1.00 94.81 89 ASP A N 1
ATOM 664 C CA . ASP A 1 89 ? 6.922 3.672 10.416 1.00 94.81 89 ASP A CA 1
ATOM 665 C C . ASP A 1 89 ? 8.113 3.665 11.385 1.00 94.81 89 ASP A C 1
ATOM 667 O O . ASP A 1 89 ? 8.994 2.817 11.271 1.00 94.81 89 ASP A O 1
ATOM 671 N N . GLY A 1 90 ? 8.152 4.623 12.316 1.00 89.69 90 GLY A N 1
ATOM 672 C CA . GLY A 1 90 ? 9.238 4.794 13.283 1.00 89.69 90 GLY A CA 1
ATOM 673 C C . GLY A 1 90 ? 8.966 4.173 14.651 1.00 89.69 90 GLY A C 1
ATOM 674 O O . GLY A 1 90 ? 9.829 4.253 15.525 1.00 89.69 90 GLY A O 1
ATOM 675 N N . SER A 1 91 ? 7.785 3.587 14.863 1.00 89.88 91 SER A N 1
ATOM 676 C CA . SER A 1 91 ? 7.465 2.916 16.125 1.00 89.88 91 SER A CA 1
ATOM 677 C C . SER A 1 91 ? 8.410 1.729 16.359 1.00 89.88 91 SER A C 1
ATOM 679 O O . SER A 1 91 ? 9.029 1.205 15.436 1.00 89.88 91 SER A O 1
ATOM 681 N N . SER A 1 92 ? 8.553 1.280 17.601 1.00 83.25 92 SER A N 1
ATOM 682 C CA . SER A 1 92 ? 9.245 0.022 17.888 1.00 83.25 92 SER A CA 1
ATOM 683 C C . SER A 1 92 ? 8.286 -1.163 17.728 1.00 83.25 92 SER A C 1
ATOM 685 O O . SER A 1 92 ? 7.075 -1.024 17.902 1.00 83.25 92 SER A O 1
ATOM 687 N N . GLY A 1 93 ? 8.818 -2.341 17.400 1.00 85.50 93 GLY A N 1
ATOM 688 C CA . GLY A 1 93 ? 8.045 -3.584 17.348 1.00 85.50 93 GLY A CA 1
ATOM 689 C C . GLY A 1 93 ? 8.317 -4.438 16.115 1.00 85.50 93 GLY A C 1
ATOM 690 O O . GLY A 1 93 ? 9.213 -4.157 15.322 1.00 85.50 93 GLY A O 1
ATOM 691 N N . ASP A 1 94 ? 7.531 -5.503 15.997 1.00 90.25 94 ASP A N 1
ATOM 692 C CA . ASP A 1 94 ? 7.596 -6.544 14.967 1.00 90.25 94 ASP A CA 1
ATOM 693 C C . ASP A 1 94 ? 6.391 -6.514 14.009 1.00 90.25 94 ASP A C 1
ATOM 695 O O . ASP A 1 94 ? 6.179 -7.446 13.236 1.00 90.25 94 ASP A O 1
ATOM 699 N N . GLY A 1 95 ? 5.576 -5.459 14.075 1.00 95.44 95 GLY A N 1
ATOM 700 C CA . GLY A 1 95 ? 4.374 -5.324 13.260 1.00 95.44 95 GLY A CA 1
ATOM 701 C C . GLY A 1 95 ? 4.608 -4.685 11.903 1.00 95.44 95 GLY A C 1
ATOM 702 O O . GLY A 1 95 ? 5.638 -4.083 11.636 1.00 95.44 95 GLY A O 1
ATOM 703 N N . LEU A 1 96 ? 3.603 -4.775 11.040 1.00 97.44 96 LEU A N 1
ATOM 704 C CA . LEU A 1 96 ? 3.623 -4.140 9.735 1.00 97.44 96 LEU A CA 1
ATOM 705 C C . LEU A 1 96 ? 3.586 -2.602 9.895 1.00 97.44 96 LEU A C 1
ATOM 707 O O . LEU A 1 96 ? 2.662 -2.089 10.543 1.00 97.44 96 LEU A O 1
ATOM 711 N N . PRO A 1 97 ? 4.546 -1.857 9.311 1.00 97.44 97 PRO A N 1
ATOM 712 C CA . PRO A 1 97 ? 4.574 -0.390 9.317 1.00 97.44 97 PRO A CA 1
ATOM 713 C C . PRO A 1 97 ? 3.344 0.260 8.679 1.00 97.44 97 PRO A C 1
ATOM 715 O O . PRO A 1 97 ? 2.489 -0.418 8.101 1.00 97.44 97 PRO A 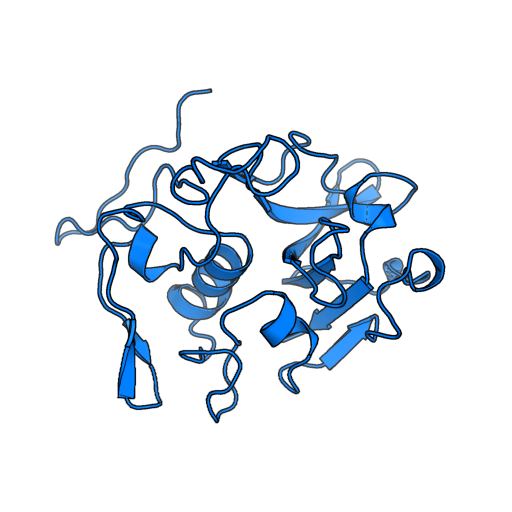O 1
ATOM 718 N N . ARG A 1 98 ? 3.224 1.587 8.796 1.00 96.94 98 ARG A N 1
ATOM 719 C CA . ARG A 1 98 ? 2.042 2.308 8.309 1.00 96.94 98 ARG A CA 1
ATOM 720 C C . ARG A 1 98 ? 2.092 2.542 6.808 1.00 96.94 98 ARG A C 1
ATOM 722 O O . ARG A 1 98 ? 1.063 2.370 6.164 1.00 96.94 98 ARG A O 1
ATOM 729 N N . THR A 1 99 ? 3.229 2.951 6.258 1.00 96.75 99 THR A N 1
ATOM 730 C CA . THR A 1 99 ? 3.335 3.348 4.845 1.00 96.75 99 THR A CA 1
ATOM 731 C C . THR A 1 99 ? 3.955 2.251 3.984 1.00 96.75 99 THR A C 1
ATOM 733 O O . THR A 1 99 ? 4.676 1.388 4.489 1.00 96.75 99 THR A O 1
ATOM 736 N N . ALA A 1 100 ? 3.738 2.313 2.666 1.00 96.69 100 ALA A N 1
ATOM 737 C CA . ALA A 1 100 ? 4.414 1.440 1.703 1.00 96.69 100 ALA A CA 1
ATOM 738 C C . ALA A 1 100 ? 5.947 1.490 1.859 1.00 96.69 100 ALA A C 1
ATOM 740 O O . ALA A 1 100 ? 6.605 0.451 1.921 1.00 96.69 100 ALA A O 1
ATOM 741 N N . ASN A 1 101 ? 6.515 2.690 2.015 1.00 96.88 101 ASN A N 1
ATOM 742 C CA . ASN A 1 101 ? 7.946 2.880 2.244 1.00 96.88 101 ASN A CA 1
ATOM 743 C C . ASN A 1 101 ? 8.423 2.263 3.563 1.00 96.88 101 ASN A C 1
ATOM 745 O O . ASN A 1 101 ? 9.478 1.630 3.593 1.00 96.88 101 ASN A O 1
ATOM 749 N N . GLY A 1 102 ? 7.657 2.443 4.641 1.00 96.94 102 GLY A N 1
ATOM 750 C CA . GLY A 1 102 ? 7.940 1.830 5.933 1.00 96.94 102 GLY A CA 1
ATOM 751 C C . GLY A 1 102 ? 7.975 0.312 5.819 1.00 96.94 102 GLY A C 1
ATOM 752 O O . GLY A 1 102 ? 8.962 -0.310 6.204 1.00 96.94 102 GLY A O 1
ATOM 753 N N . MET A 1 103 ? 6.941 -0.284 5.217 1.00 97.94 103 MET A N 1
ATOM 754 C CA . MET A 1 103 ? 6.845 -1.731 5.008 1.00 97.94 103 MET A CA 1
ATOM 755 C C . MET A 1 103 ? 8.049 -2.258 4.221 1.00 97.94 103 MET A C 1
ATOM 757 O O . MET A 1 103 ? 8.741 -3.160 4.695 1.00 97.94 103 MET A O 1
ATOM 761 N N . ALA A 1 104 ? 8.358 -1.638 3.080 1.00 97.75 104 ALA A N 1
ATOM 762 C CA . ALA A 1 104 ? 9.447 -2.044 2.197 1.00 97.75 104 ALA A CA 1
ATOM 763 C C . ALA A 1 104 ? 10.842 -1.952 2.832 1.00 97.75 104 ALA A C 1
ATOM 765 O O . ALA A 1 104 ? 11.722 -2.733 2.485 1.00 97.75 104 ALA A O 1
ATOM 766 N N . ARG A 1 105 ? 11.065 -0.991 3.736 1.00 96.38 105 ARG A N 1
ATOM 767 C CA . ARG A 1 105 ? 12.374 -0.750 4.373 1.00 96.38 105 ARG A CA 1
ATOM 768 C C . ARG A 1 105 ? 12.491 -1.351 5.771 1.00 96.38 105 ARG A C 1
ATOM 770 O O . ARG A 1 105 ? 13.561 -1.294 6.376 1.00 96.38 105 ARG A O 1
ATOM 777 N N . SER A 1 106 ? 11.408 -1.908 6.301 1.00 95.31 106 SER A N 1
ATOM 778 C CA . SER A 1 106 ? 11.424 -2.558 7.604 1.00 95.31 106 SER A CA 1
ATOM 779 C C . SER A 1 106 ? 12.179 -3.885 7.578 1.00 95.31 106 SER A C 1
ATOM 781 O O . SER A 1 106 ? 12.412 -4.491 6.530 1.00 95.31 106 SER A O 1
ATOM 783 N N . LYS A 1 107 ? 12.521 -4.366 8.775 1.00 93.31 107 LYS A N 1
ATOM 784 C CA . LYS A 1 107 ? 13.070 -5.712 8.989 1.00 93.31 107 LYS A CA 1
ATOM 785 C C . LYS A 1 107 ? 11.983 -6.789 9.087 1.00 93.31 107 LYS A C 1
ATOM 787 O O . LYS A 1 107 ? 12.301 -7.932 9.389 1.00 93.31 107 LYS A O 1
ATOM 792 N N . VAL A 1 108 ? 10.717 -6.415 8.908 1.00 93.19 108 VAL A N 1
ATOM 793 C CA . VAL A 1 108 ? 9.587 -7.338 8.993 1.00 93.19 108 VAL A CA 1
ATOM 794 C C . VAL A 1 108 ? 9.494 -8.124 7.689 1.00 93.19 108 VAL A C 1
ATOM 796 O O . VAL A 1 108 ? 9.642 -7.558 6.600 1.00 93.19 108 VAL A O 1
ATOM 799 N N . GLY A 1 109 ? 9.275 -9.432 7.816 1.00 94.88 109 GLY A N 1
ATOM 800 C CA . GLY A 1 109 ? 9.289 -10.362 6.694 1.00 94.88 109 GLY A CA 1
ATOM 801 C C . GLY A 1 109 ? 10.675 -10.573 6.074 1.00 94.88 109 GLY A C 1
ATOM 802 O O . GLY A 1 109 ? 11.681 -9.998 6.492 1.00 94.88 109 GLY A O 1
ATOM 803 N N . ALA A 1 110 ? 10.718 -11.413 5.045 1.00 97.38 110 ALA A N 1
ATOM 804 C CA . ALA A 1 110 ? 11.896 -11.684 4.233 1.00 97.38 110 ALA A CA 1
ATOM 805 C C . ALA A 1 110 ? 11.854 -10.883 2.925 1.00 97.38 110 ALA A C 1
ATOM 807 O O . ALA A 1 110 ? 10.803 -10.781 2.290 1.00 97.38 110 ALA A O 1
ATOM 808 N N . ASP A 1 111 ? 13.001 -10.354 2.498 1.00 97.75 111 ASP A N 1
ATOM 809 C CA . ASP A 1 111 ? 13.149 -9.722 1.186 1.00 97.75 111 ASP A CA 1
ATOM 810 C C . ASP A 1 111 ? 13.164 -10.796 0.091 1.00 97.75 111 ASP A C 1
ATOM 812 O O . ASP A 1 111 ? 14.134 -11.539 -0.052 1.00 97.75 111 ASP A O 1
ATOM 816 N N . VAL A 1 112 ? 12.080 -10.880 -0.682 1.00 98.19 112 VAL A N 1
ATOM 817 C CA . VAL A 1 112 ? 11.982 -11.771 -1.851 1.00 98.19 112 VAL A CA 1
ATOM 818 C C . VAL A 1 112 ? 12.632 -11.099 -3.060 1.00 98.19 112 VAL A C 1
ATOM 820 O O . VAL A 1 112 ? 13.435 -11.702 -3.770 1.00 98.19 112 VAL A O 1
ATOM 823 N N . LEU A 1 113 ? 12.330 -9.812 -3.254 1.00 97.81 113 LEU A N 1
ATOM 824 C CA . LEU A 1 113 ? 13.050 -8.927 -4.166 1.00 97.81 113 LEU A CA 1
ATOM 825 C C . LEU A 1 113 ? 13.681 -7.815 -3.318 1.00 97.81 113 LEU A C 1
ATOM 827 O O . LEU A 1 113 ? 12.946 -6.941 -2.846 1.00 97.81 113 LEU A O 1
ATOM 831 N N . PRO A 1 114 ? 15.004 -7.844 -3.078 1.00 96.94 114 PRO A N 1
ATOM 832 C CA . PRO A 1 114 ? 15.675 -6.832 -2.270 1.00 96.94 114 PRO A CA 1
ATOM 833 C C . PRO A 1 114 ? 15.530 -5.430 -2.864 1.00 96.94 114 PRO A C 1
ATOM 835 O O . PRO A 1 114 ? 15.600 -5.256 -4.078 1.00 96.94 114 PRO A O 1
ATOM 838 N N . LEU A 1 115 ? 15.391 -4.420 -2.002 1.00 97.00 115 LEU A N 1
ATOM 839 C CA . LEU A 1 115 ? 15.415 -3.021 -2.425 1.00 97.00 115 LEU A CA 1
ATOM 840 C C . LEU A 1 115 ? 16.860 -2.578 -2.695 1.00 97.00 115 LEU A C 1
ATOM 842 O O . LEU A 1 115 ? 17.578 -2.204 -1.768 1.00 97.00 115 LEU A O 1
ATOM 846 N N . THR A 1 116 ? 17.284 -2.616 -3.957 1.00 95.69 116 THR A N 1
ATOM 847 C CA . THR A 1 116 ? 18.644 -2.219 -4.375 1.00 95.69 116 THR A CA 1
ATOM 848 C C . THR A 1 116 ? 18.767 -0.735 -4.712 1.00 95.69 116 THR A C 1
ATOM 850 O O . THR A 1 116 ? 19.862 -0.183 -4.652 1.00 95.69 116 THR A O 1
ATOM 853 N N . GLY A 1 117 ? 17.643 -0.081 -5.004 1.00 94.81 117 GLY A N 1
ATOM 854 C CA . GLY A 1 117 ? 17.547 1.337 -5.322 1.00 94.81 117 GLY A CA 1
ATOM 855 C C . GLY A 1 117 ? 16.129 1.704 -5.770 1.00 94.81 117 GLY A C 1
ATOM 856 O O . GLY A 1 117 ? 15.188 0.933 -5.580 1.00 94.81 117 GLY A O 1
ATOM 857 N N . VAL A 1 118 ? 15.947 2.907 -6.311 1.00 94.50 118 VAL A N 1
ATOM 858 C CA . VAL A 1 118 ? 14.631 3.453 -6.706 1.00 94.50 118 VAL A CA 1
ATOM 859 C C . VAL A 1 118 ? 14.603 3.985 -8.141 1.00 94.50 118 VAL A C 1
ATOM 861 O O . VAL A 1 118 ? 13.534 4.367 -8.631 1.00 94.50 118 VAL A O 1
ATOM 864 N N . ALA A 1 119 ? 15.734 3.968 -8.841 1.00 93.50 119 ALA A N 1
ATOM 865 C CA . ALA A 1 119 ? 15.849 4.375 -10.232 1.00 93.50 119 ALA A CA 1
ATOM 866 C C . ALA A 1 119 ? 15.289 3.295 -11.179 1.00 93.50 119 ALA A C 1
ATOM 868 O O . ALA A 1 119 ? 14.898 2.210 -10.752 1.00 93.50 119 ALA A O 1
ATOM 869 N N . ALA A 1 120 ? 15.154 3.605 -12.470 1.00 92.25 120 ALA A N 1
ATOM 870 C CA . ALA A 1 120 ? 14.509 2.698 -13.427 1.00 92.25 120 ALA A CA 1
ATOM 871 C C . ALA A 1 120 ? 15.321 1.408 -13.647 1.00 92.25 120 ALA A C 1
ATOM 873 O O . ALA A 1 120 ? 14.749 0.334 -13.828 1.00 92.25 120 ALA A O 1
ATOM 874 N N . GLU A 1 121 ? 16.643 1.527 -13.591 1.00 94.06 121 GLU A N 1
ATOM 875 C CA . GLU A 1 121 ? 17.627 0.450 -13.633 1.00 94.06 121 GLU A CA 1
ATOM 876 C C . GLU A 1 121 ? 17.575 -0.475 -12.410 1.00 94.06 121 GLU A C 1
ATOM 878 O O . GLU A 1 121 ? 17.986 -1.627 -12.512 1.00 94.06 121 GLU A O 1
ATOM 883 N N . ASP A 1 122 ? 17.007 -0.016 -11.290 1.00 95.31 122 ASP A N 1
ATOM 884 C CA . ASP A 1 122 ? 16.856 -0.802 -10.059 1.00 95.31 122 ASP A CA 1
ATOM 885 C C . ASP A 1 122 ? 15.636 -1.733 -10.094 1.00 95.31 122 ASP A C 1
ATOM 887 O O . ASP A 1 122 ? 15.273 -2.341 -9.086 1.00 95.31 122 ASP A O 1
ATOM 891 N N . ARG A 1 123 ? 14.954 -1.837 -11.241 1.00 95.56 123 ARG A N 1
ATOM 892 C CA . ARG A 1 123 ? 13.844 -2.772 -11.405 1.00 95.56 123 ARG A CA 1
ATOM 893 C C . ARG A 1 123 ? 14.343 -4.218 -11.221 1.00 95.56 123 ARG A C 1
ATOM 895 O O . ARG A 1 123 ? 15.216 -4.652 -11.975 1.00 95.56 123 ARG A O 1
ATOM 902 N N . PRO A 1 124 ? 13.726 -5.015 -10.327 1.00 95.69 124 PRO A N 1
ATOM 903 C CA . PRO A 1 124 ? 14.065 -6.428 -10.191 1.00 95.69 124 PRO A CA 1
ATOM 904 C C . PRO A 1 124 ? 13.784 -7.215 -11.480 1.00 95.69 124 PRO A C 1
ATOM 906 O O . PRO A 1 124 ? 12.712 -7.088 -12.076 1.00 95.69 124 PRO A O 1
ATOM 909 N N . ALA A 1 125 ? 14.733 -8.058 -11.895 1.00 89.88 125 ALA A N 1
ATOM 910 C CA . ALA A 1 125 ? 14.615 -8.868 -13.111 1.00 89.88 125 ALA A CA 1
ATOM 911 C C . ALA A 1 125 ? 13.888 -10.208 -12.890 1.00 89.88 125 ALA A C 1
ATOM 913 O O . ALA A 1 125 ? 13.339 -10.781 -13.824 1.00 89.88 125 ALA A O 1
ATOM 914 N N . ASN A 1 126 ? 13.888 -10.720 -11.662 1.00 91.81 126 ASN A N 1
ATOM 915 C CA . ASN A 1 126 ? 13.467 -12.072 -11.298 1.00 91.81 126 ASN A CA 1
ATOM 916 C C . ASN A 1 126 ? 12.112 -12.082 -10.576 1.00 91.81 126 ASN A C 1
ATOM 918 O O . ASN A 1 126 ? 12.009 -12.572 -9.453 1.00 91.81 126 ASN A O 1
ATOM 922 N N . VAL A 1 127 ? 11.071 -11.536 -11.209 1.00 94.69 127 VAL A N 1
ATOM 923 C CA . VAL A 1 127 ? 9.713 -11.490 -10.629 1.00 94.69 127 VAL A CA 1
ATOM 924 C C . VAL A 1 127 ? 9.052 -12.870 -10.508 1.00 94.69 127 VAL A C 1
ATOM 926 O O . VAL A 1 127 ? 8.139 -13.032 -9.707 1.00 94.69 127 VAL A O 1
ATOM 929 N N . ASP A 1 128 ? 9.560 -13.885 -11.210 1.00 92.62 128 ASP A N 1
ATOM 930 C CA . ASP A 1 128 ? 8.992 -15.244 -11.249 1.00 92.62 128 ASP A CA 1
ATOM 931 C C . ASP A 1 128 ? 9.061 -15.997 -9.906 1.00 92.62 128 ASP A C 1
ATOM 933 O O . ASP A 1 128 ? 8.373 -16.998 -9.713 1.00 92.62 128 ASP A O 1
ATOM 937 N N . GLN A 1 129 ? 9.885 -15.536 -8.957 1.00 95.25 129 GLN A N 1
ATOM 938 C CA . GLN A 1 129 ? 9.969 -16.126 -7.612 1.00 95.25 129 GLN A CA 1
ATOM 939 C C . GLN A 1 129 ? 8.859 -15.650 -6.658 1.00 95.25 129 GLN A C 1
ATOM 941 O O . GLN A 1 129 ? 8.722 -16.183 -5.550 1.00 95.25 129 GLN A O 1
ATOM 946 N N . LEU A 1 130 ? 8.120 -14.608 -7.053 1.00 97.88 130 LEU A N 1
ATOM 947 C CA . LEU A 1 130 ? 7.031 -14.054 -6.262 1.00 97.88 130 LEU A CA 1
ATOM 948 C C . LEU A 1 130 ? 5.889 -15.065 -6.138 1.00 97.88 130 LEU A C 1
ATOM 950 O O . LEU A 1 130 ? 5.575 -15.809 -7.067 1.00 97.88 130 LEU A O 1
ATOM 954 N N . GLN A 1 131 ? 5.251 -15.076 -4.974 1.00 97.81 131 GLN A N 1
ATOM 955 C CA . GLN A 1 131 ? 4.160 -15.983 -4.631 1.00 97.81 131 GLN A CA 1
ATOM 956 C C . GLN A 1 131 ? 2.919 -15.201 -4.193 1.00 97.81 131 GLN A C 1
ATOM 958 O O . GLN A 1 131 ? 3.050 -14.078 -3.701 1.00 97.81 131 GLN A O 1
ATOM 963 N N . PRO A 1 132 ? 1.709 -15.780 -4.329 1.00 98.00 132 PRO A N 1
ATOM 964 C CA . PRO A 1 132 ? 0.504 -15.192 -3.759 1.00 98.00 132 PRO A CA 1
ATOM 965 C C . PRO A 1 132 ? 0.692 -14.826 -2.281 1.00 98.00 132 PRO A C 1
ATOM 967 O O . PRO A 1 132 ? 1.169 -15.640 -1.493 1.00 98.00 132 PRO A O 1
ATOM 970 N N . GLY A 1 133 ? 0.309 -13.603 -1.917 1.00 97.75 133 GLY A N 1
ATOM 971 C CA . GLY A 1 133 ? 0.499 -13.047 -0.575 1.00 97.75 133 GLY A CA 1
ATOM 972 C C . GLY A 1 133 ? 1.764 -12.204 -0.397 1.00 97.75 133 GLY A C 1
ATOM 973 O O . GLY A 1 133 ? 1.816 -11.425 0.554 1.00 97.75 133 GLY A O 1
ATOM 974 N N . ASP A 1 134 ? 2.740 -12.279 -1.310 1.00 98.62 134 ASP A N 1
ATOM 975 C CA . ASP A 1 134 ? 3.902 -11.387 -1.273 1.00 98.62 134 ASP A CA 1
ATOM 976 C C . ASP A 1 134 ? 3.467 -9.931 -1.459 1.00 98.62 134 ASP A C 1
ATOM 978 O O . ASP A 1 134 ? 2.631 -9.609 -2.310 1.00 98.62 134 ASP A O 1
ATOM 982 N N . LEU A 1 135 ? 4.059 -9.038 -0.670 1.00 98.69 135 LEU A N 1
ATOM 983 C CA . LEU A 1 135 ? 3.899 -7.603 -0.833 1.00 98.69 135 LEU A CA 1
ATOM 984 C C . LEU A 1 135 ? 4.881 -7.100 -1.880 1.00 98.69 135 LEU A C 1
ATOM 986 O O . LEU A 1 135 ? 6.068 -7.397 -1.799 1.00 98.69 135 LEU A O 1
ATOM 990 N N . VAL A 1 136 ? 4.394 -6.309 -2.827 1.00 98.56 136 VAL A N 1
ATOM 991 C CA . VAL A 1 136 ? 5.182 -5.676 -3.890 1.00 98.56 136 VAL A CA 1
ATOM 992 C C . VAL A 1 136 ? 5.138 -4.167 -3.726 1.00 98.56 136 VAL A C 1
ATOM 994 O O . VAL A 1 136 ? 4.073 -3.601 -3.480 1.00 98.56 136 VAL A O 1
ATOM 997 N N . PHE A 1 137 ? 6.292 -3.518 -3.848 1.00 98.12 137 PHE A N 1
ATOM 998 C CA . PHE A 1 137 ? 6.456 -2.096 -3.563 1.00 98.12 137 PHE A CA 1
ATOM 999 C C . PHE A 1 137 ? 6.948 -1.345 -4.793 1.00 98.12 137 PHE A C 1
ATOM 1001 O O . PHE A 1 137 ? 7.883 -1.780 -5.476 1.00 98.12 137 PHE A O 1
ATOM 1008 N N . PHE A 1 138 ? 6.329 -0.197 -5.056 1.00 96.69 138 PHE A N 1
ATOM 1009 C CA . PHE A 1 138 ? 6.538 0.558 -6.282 1.00 96.69 138 PHE A CA 1
ATOM 1010 C C . PHE A 1 138 ? 6.972 1.993 -6.009 1.00 96.69 138 PHE A C 1
ATOM 1012 O O . PHE A 1 138 ? 6.718 2.566 -4.947 1.00 96.69 138 PHE A O 1
ATOM 1019 N N . LYS A 1 139 ? 7.622 2.559 -7.023 1.00 94.50 139 LYS A N 1
ATOM 1020 C CA . LYS A 1 139 ? 7.966 3.969 -7.128 1.00 94.50 139 LYS A CA 1
ATOM 1021 C C . LYS A 1 139 ? 7.167 4.601 -8.266 1.00 94.50 139 LYS A C 1
ATOM 1023 O O . LYS A 1 139 ? 7.653 4.650 -9.396 1.00 94.50 139 LYS A O 1
ATOM 1028 N N . LEU A 1 140 ? 5.935 5.011 -7.985 1.00 89.50 140 LEU A N 1
ATOM 1029 C CA . LEU A 1 140 ? 5.006 5.549 -8.978 1.00 89.50 140 LEU A CA 1
ATOM 1030 C C . LEU A 1 140 ? 5.224 7.043 -9.213 1.00 89.50 140 LEU A C 1
ATOM 1032 O O . LEU A 1 140 ? 5.324 7.479 -10.361 1.00 89.50 140 LEU A O 1
ATOM 1036 N N . ASP A 1 141 ? 5.348 7.822 -8.138 1.00 83.19 141 ASP A N 1
ATOM 1037 C CA . ASP A 1 141 ? 5.455 9.273 -8.209 1.00 83.19 141 ASP A CA 1
ATOM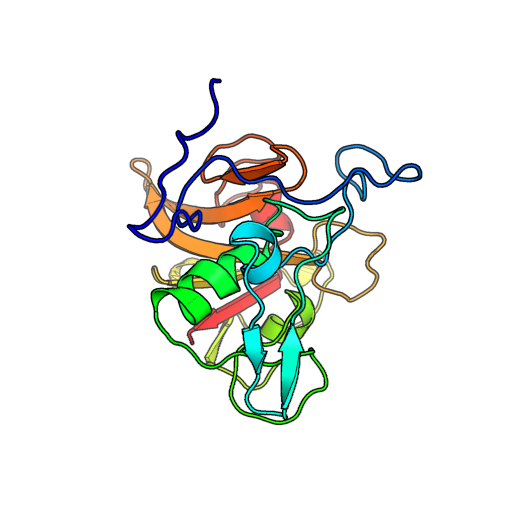 1038 C C . ASP A 1 141 ? 6.923 9.694 -8.219 1.00 83.19 141 ASP A C 1
ATOM 1040 O O . ASP A 1 141 ? 7.627 9.625 -7.209 1.00 83.19 141 ASP A O 1
ATOM 1044 N N . ALA A 1 142 ? 7.412 10.200 -9.352 1.00 73.94 142 ALA A N 1
ATOM 1045 C CA . ALA A 1 142 ? 8.771 10.729 -9.476 1.00 73.94 142 ALA A CA 1
ATOM 1046 C C . ALA A 1 142 ? 9.098 11.816 -8.426 1.00 73.94 142 ALA A C 1
ATOM 1048 O O . ALA A 1 142 ? 10.249 11.927 -8.001 1.00 73.94 142 ALA A O 1
ATOM 1049 N N . ARG A 1 143 ? 8.097 12.563 -7.942 1.00 75.44 143 ARG A N 1
ATOM 1050 C CA . ARG A 1 143 ? 8.240 13.629 -6.934 1.00 75.44 143 ARG A CA 1
ATOM 1051 C C . ARG A 1 143 ? 8.474 13.087 -5.526 1.00 75.44 143 ARG A C 1
ATOM 1053 O O . ARG A 1 143 ? 9.039 13.799 -4.697 1.00 75.44 143 ARG A O 1
ATOM 1060 N N . ALA A 1 144 ? 8.143 11.820 -5.263 1.00 75.38 144 ALA A N 1
ATOM 1061 C CA . ALA A 1 144 ? 8.337 11.166 -3.967 1.00 75.38 144 ALA A CA 1
ATOM 1062 C C . ALA A 1 144 ? 9.822 10.925 -3.594 1.00 75.38 144 ALA A C 1
ATOM 1064 O O . ALA A 1 144 ? 10.109 10.222 -2.626 1.00 75.38 144 ALA A O 1
ATOM 1065 N N . LYS A 1 145 ? 10.781 11.514 -4.329 1.00 85.38 145 LYS A N 1
ATOM 1066 C CA . LYS A 1 145 ? 12.236 11.354 -4.142 1.00 85.38 145 LYS A CA 1
ATOM 1067 C C . LYS A 1 145 ? 12.614 9.874 -4.061 1.00 85.38 145 LYS A C 1
ATOM 1069 O O . LYS A 1 145 ? 12.383 9.171 -5.036 1.00 85.38 145 LYS A O 1
ATOM 1074 N N . ASP A 1 146 ? 13.097 9.402 -2.912 1.00 89.00 146 ASP A N 1
ATOM 1075 C CA . ASP A 1 146 ? 13.521 8.010 -2.699 1.00 89.00 146 ASP A CA 1
ATOM 1076 C C . ASP A 1 146 ? 12.477 7.148 -1.971 1.00 89.00 146 ASP A C 1
ATOM 1078 O O . ASP A 1 146 ? 12.746 6.006 -1.577 1.00 89.00 146 ASP A O 1
ATOM 1082 N N . ARG A 1 147 ? 11.283 7.698 -1.737 1.00 90.94 147 ARG A N 1
ATOM 1083 C CA . ARG A 1 147 ? 10.198 7.018 -1.033 1.00 90.94 147 ARG A CA 1
ATOM 1084 C C . ARG A 1 147 ? 9.460 6.089 -1.989 1.00 90.94 147 ARG A C 1
ATOM 1086 O O . ARG A 1 147 ? 9.060 6.529 -3.060 1.00 90.94 147 ARG A O 1
ATOM 1093 N N . LEU A 1 148 ? 9.237 4.840 -1.581 1.00 94.25 148 LEU A N 1
ATOM 1094 C CA . LEU A 1 148 ? 8.275 3.963 -2.256 1.00 94.25 148 LEU A CA 1
ATOM 1095 C C . LEU A 1 148 ? 6.863 4.370 -1.832 1.00 94.25 148 LEU A C 1
ATOM 1097 O O . LEU A 1 148 ? 6.545 4.381 -0.644 1.00 94.25 148 LEU A O 1
ATOM 1101 N N . ASP A 1 149 ? 6.050 4.773 -2.793 1.00 92.38 149 ASP A N 1
ATOM 1102 C CA . ASP A 1 149 ? 4.754 5.423 -2.570 1.00 92.38 149 ASP A CA 1
ATOM 1103 C C . ASP A 1 149 ? 3.576 4.452 -2.701 1.00 92.38 149 ASP A C 1
ATOM 1105 O O . ASP A 1 149 ? 2.491 4.735 -2.203 1.00 92.38 149 ASP A O 1
ATOM 1109 N N . HIS A 1 150 ? 3.795 3.263 -3.266 1.00 95.50 150 HIS A N 1
ATOM 1110 C CA . HIS A 1 150 ? 2.716 2.310 -3.487 1.00 95.50 150 HIS A CA 1
ATOM 1111 C C . HIS A 1 150 ? 3.068 0.895 -3.058 1.00 95.50 150 HIS A C 1
ATOM 1113 O O . HIS A 1 150 ? 4.209 0.444 -3.184 1.00 95.50 150 HIS A O 1
ATOM 1119 N N . VAL A 1 151 ? 2.055 0.176 -2.580 1.00 97.62 151 VAL A N 1
ATOM 1120 C CA . VAL A 1 151 ? 2.143 -1.239 -2.220 1.00 97.62 151 VAL A CA 1
ATOM 1121 C C . VAL A 1 151 ? 0.943 -2.004 -2.767 1.00 97.62 151 VAL A C 1
ATOM 1123 O O . VAL A 1 151 ? -0.188 -1.514 -2.777 1.00 97.62 151 VAL A O 1
ATOM 1126 N N . GLY A 1 152 ? 1.200 -3.229 -3.205 1.00 97.50 152 GLY A N 1
ATOM 1127 C CA . GLY A 1 152 ? 0.183 -4.204 -3.565 1.00 97.50 152 GLY A CA 1
ATOM 1128 C C . GLY A 1 152 ? 0.504 -5.584 -3.006 1.00 97.50 152 GLY A C 1
ATOM 1129 O O . GLY A 1 152 ? 1.561 -5.795 -2.416 1.00 97.50 152 GLY A O 1
ATOM 1130 N N . MET A 1 153 ? -0.413 -6.523 -3.208 1.00 98.31 153 MET A N 1
ATOM 1131 C CA . MET A 1 153 ? -0.250 -7.925 -2.832 1.00 98.31 153 MET A CA 1
ATOM 1132 C C . MET A 1 153 ? -0.395 -8.813 -4.060 1.00 98.31 153 MET A C 1
ATOM 1134 O O . MET A 1 153 ? -1.368 -8.684 -4.803 1.00 98.31 153 MET A O 1
ATOM 1138 N N . VAL A 1 154 ? 0.555 -9.716 -4.269 1.00 97.88 154 VAL A N 1
ATOM 1139 C CA . VAL A 1 154 ? 0.525 -10.694 -5.360 1.00 97.88 154 VAL A CA 1
ATOM 1140 C C . VAL A 1 154 ? -0.673 -11.626 -5.179 1.00 97.88 154 VAL A C 1
ATOM 1142 O O . VAL A 1 154 ? -0.907 -12.140 -4.084 1.00 97.88 154 VAL A O 1
ATOM 1145 N N . LEU A 1 155 ? -1.422 -11.866 -6.256 1.00 96.06 155 LEU A N 1
ATOM 1146 C CA . LEU A 1 155 ? -2.539 -12.820 -6.274 1.00 96.06 155 LEU A CA 1
ATOM 1147 C C . LEU A 1 155 ? -2.180 -14.148 -6.952 1.00 96.06 155 LEU A C 1
ATOM 1149 O O . LEU A 1 155 ? -2.868 -15.145 -6.744 1.00 96.06 155 LEU A O 1
ATOM 1153 N N . GLY A 1 156 ? -1.105 -14.169 -7.738 1.00 94.81 156 GLY A N 1
ATOM 1154 C CA . GLY A 1 156 ? -0.717 -15.296 -8.579 1.00 94.81 156 GLY A CA 1
ATOM 1155 C C . GLY A 1 156 ? -0.799 -14.919 -10.051 1.00 94.81 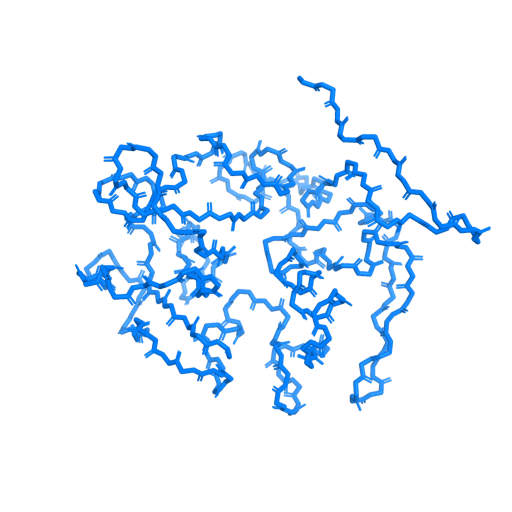156 GLY A C 1
ATOM 1156 O O . GLY A 1 156 ? -0.596 -13.759 -10.399 1.00 94.81 156 GLY A O 1
ATOM 1157 N N . TYR A 1 157 ? -1.073 -15.898 -10.904 1.00 94.62 157 TYR A N 1
ATOM 1158 C CA . TYR A 1 157 ? -1.107 -15.713 -12.350 1.00 94.62 157 TYR A CA 1
ATOM 1159 C C . TYR A 1 157 ? -2.541 -15.501 -12.848 1.00 94.62 157 TYR A C 1
ATOM 1161 O O . TYR A 1 157 ? -3.467 -16.161 -12.370 1.00 94.62 157 TYR A O 1
ATOM 1169 N N . ASP A 1 158 ? -2.725 -14.586 -13.800 1.00 92.69 158 ASP A N 1
ATOM 1170 C CA . ASP A 1 158 ? -3.972 -14.475 -14.555 1.00 92.69 158 ASP A CA 1
ATOM 1171 C C . ASP A 1 158 ? -4.137 -15.651 -15.540 1.00 92.69 158 ASP A C 1
ATOM 1173 O O . ASP A 1 158 ? -3.281 -16.531 -15.662 1.00 92.69 158 ASP A O 1
ATOM 1177 N N . THR A 1 159 ? -5.262 -15.688 -16.255 1.00 92.38 159 THR A N 1
ATOM 1178 C CA . THR A 1 159 ? -5.562 -16.758 -17.222 1.00 92.38 159 THR A CA 1
ATOM 1179 C C . THR A 1 159 ? -4.633 -16.772 -18.438 1.00 92.38 159 THR A C 1
ATOM 1181 O O . THR A 1 159 ? -4.614 -17.760 -19.167 1.00 92.38 159 THR A O 1
ATOM 1184 N N . GLU A 1 160 ? -3.887 -15.693 -18.671 1.00 92.62 160 GLU A N 1
ATOM 1185 C CA . GLU A 1 160 ? -2.889 -15.569 -19.738 1.00 92.62 160 GLU A CA 1
ATOM 1186 C C . GLU A 1 160 ? -1.475 -15.928 -19.244 1.00 92.62 160 GLU A C 1
ATOM 1188 O O . GLU A 1 160 ? -0.540 -15.981 -20.040 1.00 92.62 160 GLU A O 1
ATOM 1193 N N . GLY A 1 161 ? -1.317 -16.239 -17.952 1.00 93.44 161 GLY A N 1
ATOM 1194 C CA . GLY A 1 161 ? -0.040 -16.610 -17.352 1.00 93.44 161 GLY A CA 1
ATOM 1195 C C . GLY A 1 161 ? 0.802 -15.419 -16.898 1.00 93.44 161 GLY A C 1
ATOM 1196 O O . GLY A 1 161 ? 1.994 -15.593 -16.659 1.00 93.44 161 GLY A O 1
ATOM 1197 N N . HIS A 1 162 ? 0.214 -14.228 -16.749 1.00 94.06 162 HIS A N 1
ATOM 1198 C CA . HIS A 1 162 ? 0.910 -13.051 -16.230 1.00 94.06 162 HIS A CA 1
ATOM 1199 C C . HIS A 1 162 ? 0.767 -12.941 -14.719 1.00 94.06 162 HIS A C 1
ATOM 1201 O O . HIS A 1 162 ? -0.324 -13.118 -14.176 1.00 94.06 162 HIS A O 1
ATOM 1207 N N . LEU A 1 163 ? 1.855 -12.609 -14.025 1.00 95.25 163 LEU A N 1
ATOM 1208 C CA . LEU A 1 163 ? 1.820 -12.421 -12.580 1.00 95.25 163 LEU A CA 1
ATOM 1209 C C . LEU A 1 163 ? 1.099 -11.110 -12.231 1.00 95.25 163 LEU A C 1
ATOM 1211 O O . LEU A 1 163 ? 1.538 -10.025 -12.628 1.00 95.25 163 LEU A O 1
ATOM 1215 N N . ILE A 1 164 ? 0.018 -11.211 -11.456 1.00 95.50 164 ILE A N 1
ATOM 1216 C CA . ILE A 1 164 ? -0.860 -10.094 -11.104 1.00 95.50 164 ILE A CA 1
ATOM 1217 C C . ILE A 1 164 ? -0.877 -9.780 -9.608 1.00 95.50 164 ILE A C 1
ATOM 1219 O O . ILE A 1 164 ? -0.561 -10.613 -8.751 1.00 95.50 164 ILE A O 1
ATOM 1223 N N . PHE A 1 165 ? -1.290 -8.555 -9.288 1.00 96.19 165 PHE A N 1
ATOM 1224 C CA . PHE A 1 165 ? -1.409 -8.064 -7.919 1.00 96.19 165 PHE A CA 1
ATOM 1225 C C . PHE A 1 165 ? -2.701 -7.265 -7.699 1.00 96.19 165 PHE A C 1
ATOM 1227 O O . PHE A 1 165 ? -3.334 -6.790 -8.638 1.00 96.19 165 PHE A O 1
ATOM 1234 N N . VAL A 1 166 ? -3.075 -7.092 -6.433 1.00 95.44 166 VAL A N 1
ATOM 1235 C CA . VAL A 1 166 ? -4.173 -6.225 -5.988 1.00 95.44 166 VAL A CA 1
ATOM 1236 C C . VAL A 1 166 ? -3.627 -5.060 -5.171 1.00 95.44 166 VAL A C 1
ATOM 1238 O O . VAL A 1 166 ? -2.695 -5.226 -4.383 1.00 95.44 166 VAL A O 1
ATOM 1241 N N . SER A 1 167 ? -4.213 -3.875 -5.328 1.00 94.06 167 SER A N 1
ATOM 1242 C CA . SER A 1 167 ? -3.883 -2.702 -4.511 1.00 94.06 167 SER A CA 1
ATOM 1243 C C . SER A 1 167 ? -5.066 -1.741 -4.432 1.00 94.06 167 SER A C 1
ATOM 1245 O O . SER A 1 167 ? -5.873 -1.687 -5.359 1.00 94.06 167 SER A O 1
ATOM 1247 N N . SER A 1 168 ? -5.129 -0.914 -3.389 1.00 92.81 168 SER A N 1
ATOM 1248 C CA . SER A 1 168 ? -5.959 0.298 -3.430 1.00 92.81 168 SER A CA 1
ATOM 1249 C C . SER A 1 168 ? -5.271 1.390 -4.225 1.00 92.81 168 SER A C 1
ATOM 1251 O O . SER A 1 168 ? -4.074 1.586 -4.043 1.00 92.81 168 SER A O 1
ATOM 1253 N N . ARG A 1 169 ? -6.002 2.042 -5.131 1.00 88.81 169 ARG A N 1
ATOM 1254 C CA . ARG A 1 169 ? -5.459 2.984 -6.116 1.00 88.81 169 ARG A CA 1
ATOM 1255 C C . ARG A 1 169 ? -6.192 4.305 -6.091 1.00 88.81 169 ARG A C 1
ATOM 1257 O O . ARG A 1 169 ? -7.401 4.364 -5.861 1.00 88.81 169 ARG A O 1
ATOM 1264 N N . GLU A 1 170 ? -5.445 5.351 -6.375 1.00 86.00 170 GLU A N 1
ATOM 1265 C CA . GLU A 1 170 ? -5.938 6.712 -6.389 1.00 86.00 170 GLU A CA 1
ATOM 1266 C C . GLU A 1 170 ? -6.888 6.961 -7.568 1.00 86.00 170 GLU A C 1
ATOM 1268 O O . GLU A 1 170 ? -7.967 7.531 -7.390 1.00 86.00 170 GLU A O 1
ATOM 1273 N N . GLU A 1 171 ? -6.528 6.442 -8.743 1.00 82.06 171 GLU A N 1
ATOM 1274 C CA . GLU A 1 171 ? -7.189 6.662 -10.035 1.00 82.06 171 GLU A CA 1
ATOM 1275 C C . GLU A 1 171 ? -8.601 6.073 -10.082 1.00 82.06 171 GLU A C 1
ATOM 1277 O O . GLU A 1 171 ? -9.490 6.615 -10.733 1.00 82.06 171 GLU A O 1
ATOM 1282 N N . ILE A 1 172 ? -8.822 4.968 -9.369 1.00 84.06 172 ILE A N 1
ATOM 1283 C CA . ILE A 1 172 ? -10.138 4.325 -9.244 1.00 84.06 172 ILE A CA 1
ATOM 1284 C C . ILE A 1 172 ? -10.781 4.574 -7.875 1.00 84.06 172 ILE A C 1
ATOM 1286 O O . ILE A 1 172 ? -11.882 4.095 -7.618 1.00 84.06 172 ILE A O 1
ATOM 1290 N N . ASN A 1 173 ? -10.111 5.358 -7.021 1.00 86.81 173 ASN A N 1
ATOM 1291 C CA . ASN A 1 173 ? -10.537 5.707 -5.674 1.00 86.81 173 ASN A CA 1
ATOM 1292 C C . ASN A 1 173 ? -10.880 4.475 -4.821 1.00 86.81 173 ASN A C 1
ATOM 1294 O O . ASN A 1 173 ? -11.983 4.409 -4.298 1.00 86.81 173 ASN A O 1
ATOM 1298 N N . GLY A 1 174 ? -9.954 3.525 -4.669 1.00 86.00 174 GLY A N 1
ATOM 1299 C CA . GLY A 1 174 ? -10.137 2.378 -3.772 1.00 86.00 174 GLY A CA 1
ATOM 1300 C C . GLY A 1 174 ? -9.456 1.078 -4.227 1.00 86.00 174 GLY A C 1
ATOM 1301 O O . GLY A 1 174 ? -8.747 1.064 -5.239 1.00 86.00 174 GLY A O 1
ATOM 1302 N N . PRO A 1 175 ? -9.646 -0.031 -3.479 1.00 84.94 175 PRO A N 1
ATOM 1303 C CA . PRO A 1 175 ? -9.145 -1.369 -3.811 1.00 84.94 175 PRO A CA 1
ATOM 1304 C C . PRO A 1 175 ? -9.604 -1.864 -5.184 1.00 84.94 175 PRO A C 1
ATOM 1306 O O . PRO A 1 175 ? -10.801 -1.964 -5.446 1.00 84.94 175 PRO A O 1
ATOM 1309 N N . ALA A 1 176 ? -8.653 -2.248 -6.037 1.00 80.88 176 ALA A N 1
ATOM 1310 C CA . ALA A 1 176 ? -8.935 -2.776 -7.366 1.00 80.88 176 ALA A CA 1
ATOM 1311 C C . ALA A 1 176 ? -7.921 -3.841 -7.815 1.00 80.88 176 ALA A C 1
ATOM 1313 O O . ALA A 1 176 ? -6.742 -3.808 -7.459 1.00 80.88 176 ALA A O 1
ATOM 1314 N N . ILE A 1 177 ? -8.409 -4.771 -8.643 1.00 71.44 177 ILE A N 1
ATOM 1315 C CA . ILE A 1 177 ? -7.600 -5.709 -9.448 1.00 71.44 177 ILE A CA 1
ATOM 1316 C C . ILE A 1 177 ? -7.579 -5.262 -10.928 1.00 71.44 177 ILE A C 1
ATOM 1318 O O . ILE A 1 177 ? -6.767 -5.737 -11.712 1.00 71.44 177 ILE A O 1
ATOM 1322 N N . GLY A 1 178 ? -8.456 -4.331 -11.322 1.00 66.88 178 GLY A N 1
ATOM 1323 C CA . GLY A 1 178 ? -8.642 -3.922 -12.718 1.00 66.88 178 GLY A CA 1
ATOM 1324 C C . GLY A 1 178 ? -7.535 -3.026 -13.282 1.00 66.88 178 GLY A C 1
ATOM 1325 O O . GLY A 1 178 ? -6.710 -2.489 -12.551 1.00 66.88 178 GLY A O 1
ATOM 1326 N N . ASP A 1 179 ? -7.581 -2.821 -14.598 1.00 72.00 179 ASP A N 1
ATOM 1327 C CA . ASP A 1 179 ? -6.531 -2.130 -15.365 1.00 72.00 179 ASP A CA 1
ATOM 1328 C C . ASP A 1 179 ? -6.629 -0.596 -15.348 1.00 72.00 179 ASP A C 1
ATOM 1330 O O . ASP A 1 179 ? -5.845 0.100 -15.999 1.00 72.00 179 ASP A O 1
ATOM 1334 N N . VAL A 1 180 ? -7.596 -0.040 -14.612 1.00 70.06 180 VAL A N 1
ATOM 1335 C CA . VAL A 1 180 ? -7.749 1.413 -14.482 1.00 70.06 180 VAL A CA 1
ATOM 1336 C C . VAL A 1 180 ? -6.596 1.968 -13.639 1.00 70.06 180 VAL A C 1
ATOM 1338 O O . VAL A 1 180 ? -6.295 1.450 -12.562 1.00 70.06 180 VAL A O 1
ATOM 1341 N N . GLY A 1 181 ? -5.916 2.992 -14.164 1.00 64.31 181 GLY A N 1
ATOM 1342 C CA . GLY A 1 181 ? -4.655 3.502 -13.606 1.00 64.31 181 GLY A CA 1
ATOM 1343 C C . GLY A 1 181 ? -3.420 2.664 -13.973 1.00 64.31 181 GLY A C 1
ATOM 1344 O O . GLY A 1 181 ? -2.310 2.989 -13.571 1.00 64.31 181 GLY A O 1
ATOM 1345 N N . GLY A 1 182 ? -3.586 1.601 -14.768 1.00 74.12 182 GLY A N 1
ATOM 1346 C CA . GLY A 1 182 ? -2.507 0.742 -15.251 1.00 74.12 182 GLY A CA 1
ATOM 1347 C C . GLY A 1 182 ? -2.823 -0.739 -15.066 1.00 74.12 182 GLY A C 1
ATOM 1348 O O . GLY A 1 182 ? -3.439 -1.143 -14.083 1.00 74.12 182 GLY A O 1
ATOM 1349 N N . VAL A 1 183 ? -2.367 -1.566 -16.004 1.00 84.44 183 VAL A N 1
ATOM 1350 C CA . VAL A 1 183 ? -2.579 -3.019 -15.954 1.00 84.44 183 VAL A CA 1
ATOM 1351 C C . VAL A 1 183 ? -1.935 -3.603 -14.695 1.00 84.44 183 VAL A C 1
ATOM 1353 O O . VAL A 1 183 ? -0.766 -3.326 -14.419 1.00 84.44 183 VAL A O 1
ATOM 1356 N N . SER A 1 184 ? -2.677 -4.423 -13.948 1.00 90.44 184 SER A N 1
ATOM 1357 C CA . SER A 1 184 ? -2.253 -5.019 -12.667 1.00 90.44 184 SER A CA 1
ATOM 1358 C C . SER A 1 184 ? -1.239 -6.160 -12.817 1.00 90.44 184 SER A C 1
ATOM 1360 O O . SER A 1 184 ? -1.352 -7.175 -12.137 1.00 90.44 184 SER A O 1
ATOM 1362 N N . ARG A 1 185 ? -0.254 -6.004 -13.704 1.00 93.81 185 ARG A N 1
ATOM 1363 C CA . ARG A 1 185 ? 0.784 -6.990 -14.032 1.00 93.81 185 ARG A CA 1
ATOM 1364 C C . ARG A 1 185 ? 2.157 -6.541 -13.538 1.00 93.81 185 ARG A C 1
ATOM 1366 O O . ARG A 1 185 ? 2.476 -5.349 -13.556 1.00 93.81 185 ARG A O 1
ATOM 1373 N N . LEU A 1 186 ? 2.964 -7.506 -13.102 1.00 94.75 186 LEU A N 1
ATOM 1374 C CA . LEU A 1 186 ? 4.320 -7.297 -12.573 1.00 94.75 186 LEU A CA 1
ATOM 1375 C C . LEU A 1 186 ? 5.421 -7.595 -13.601 1.00 94.75 186 LEU A C 1
ATOM 1377 O O . LEU A 1 186 ? 6.572 -7.181 -13.438 1.00 94.75 186 LEU A O 1
ATOM 1381 N N . ASP A 1 187 ? 5.064 -8.279 -14.678 1.00 91.38 187 ASP A N 1
ATOM 1382 C CA . ASP A 1 187 ? 5.922 -8.620 -15.800 1.00 91.38 187 ASP A CA 1
ATOM 1383 C C . ASP A 1 187 ? 5.751 -7.647 -16.983 1.00 91.38 187 ASP A C 1
ATOM 1385 O O . ASP A 1 187 ? 4.920 -6.734 -16.997 1.00 91.38 187 ASP A O 1
ATOM 1389 N N . GLY A 1 188 ? 6.624 -7.783 -17.983 1.00 90.38 188 GLY A N 1
ATOM 1390 C CA . GLY A 1 188 ? 6.595 -6.944 -19.181 1.00 90.38 188 GLY A CA 1
ATOM 1391 C C . GLY A 1 188 ? 6.891 -5.461 -18.918 1.00 90.38 188 GLY A C 1
ATOM 1392 O O . GLY A 1 188 ? 7.612 -5.092 -17.989 1.00 90.38 188 GLY A O 1
ATOM 1393 N N . ASN A 1 189 ? 6.353 -4.589 -19.775 1.00 89.25 189 ASN A 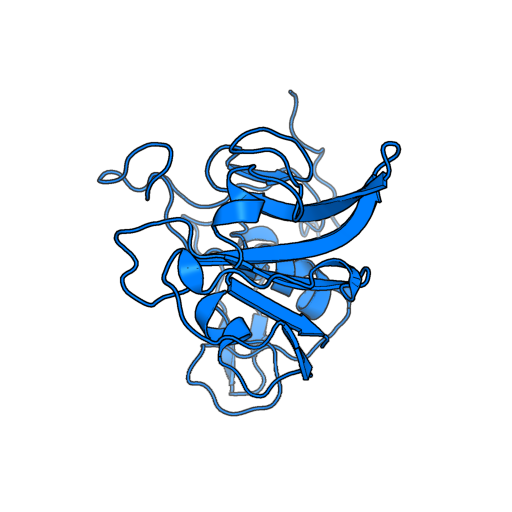N 1
ATOM 1394 C CA . ASN A 1 189 ? 6.697 -3.160 -19.846 1.00 89.25 189 ASN A CA 1
ATOM 1395 C C . ASN A 1 189 ? 5.550 -2.221 -19.432 1.00 89.25 189 ASN A C 1
ATOM 1397 O O . ASN A 1 189 ? 5.560 -1.038 -19.795 1.00 89.25 189 ASN A O 1
ATOM 1401 N N . GLY A 1 190 ? 4.563 -2.742 -18.699 1.00 90.38 190 GLY A N 1
ATOM 1402 C CA . GLY A 1 190 ? 3.452 -1.962 -18.155 1.00 90.38 190 GLY A CA 1
ATOM 1403 C C . GLY A 1 190 ? 3.892 -0.947 -17.095 1.00 90.38 190 GLY A C 1
ATOM 1404 O O . GLY A 1 190 ? 5.036 -0.962 -16.637 1.00 90.38 190 GLY A O 1
ATOM 1405 N N . TYR A 1 191 ? 2.971 -0.060 -16.713 1.00 91.06 191 TYR A N 1
ATOM 1406 C CA . TYR A 1 191 ? 3.223 1.014 -15.746 1.00 91.06 191 TYR A CA 1
ATOM 1407 C C . TYR A 1 191 ? 3.767 0.479 -14.411 1.00 91.06 191 TYR A C 1
ATOM 1409 O O . TYR A 1 191 ? 4.896 0.803 -14.052 1.00 91.06 191 TYR A O 1
ATOM 1417 N N . TYR A 1 192 ? 3.029 -0.419 -13.748 1.00 93.12 192 TYR A N 1
ATOM 1418 C CA . TYR A 1 192 ? 3.445 -1.028 -12.476 1.00 93.12 192 TYR A CA 1
ATOM 1419 C C . TYR A 1 192 ? 4.688 -1.901 -12.601 1.00 93.12 192 TYR A C 1
ATOM 1421 O O . TYR A 1 192 ? 5.586 -1.847 -11.766 1.00 93.12 192 TYR A O 1
ATOM 1429 N N . ALA A 1 193 ? 4.778 -2.668 -13.683 1.00 94.25 193 ALA A N 1
ATOM 1430 C CA . ALA A 1 193 ? 5.942 -3.491 -13.960 1.00 94.25 193 ALA A CA 1
ATOM 1431 C C . ALA A 1 193 ? 7.235 -2.641 -13.967 1.00 94.25 193 ALA A C 1
ATOM 1433 O O . ALA A 1 193 ? 8.215 -2.986 -13.311 1.00 94.25 193 ALA A O 1
ATOM 1434 N N . LYS A 1 194 ? 7.231 -1.479 -14.638 1.00 94.50 194 LYS A N 1
ATOM 1435 C CA . LYS A 1 194 ? 8.383 -0.554 -14.706 1.00 94.50 194 LYS A CA 1
ATOM 1436 C C . LYS A 1 194 ? 8.732 0.105 -13.372 1.00 94.50 194 LYS A C 1
ATOM 1438 O O . LYS A 1 194 ? 9.885 0.488 -13.160 1.00 94.50 194 LYS A O 1
ATOM 1443 N N . THR A 1 195 ? 7.752 0.275 -12.498 1.00 95.00 195 THR A N 1
ATOM 1444 C CA . THR A 1 195 ? 7.900 1.000 -11.233 1.00 95.00 195 THR A CA 1
ATOM 1445 C C . THR A 1 195 ? 8.127 0.083 -10.035 1.00 95.00 195 THR A C 1
ATOM 1447 O O . THR A 1 195 ? 8.400 0.589 -8.949 1.00 95.00 195 THR A O 1
ATOM 1450 N N . LEU A 1 196 ? 8.082 -1.243 -10.209 1.00 97.50 196 LEU A N 1
ATOM 1451 C CA . LEU A 1 196 ? 8.417 -2.221 -9.170 1.00 97.50 196 LEU A CA 1
ATOM 1452 C C . LEU A 1 196 ? 9.867 -2.036 -8.694 1.00 97.50 196 LEU A C 1
ATOM 1454 O O . LEU A 1 196 ? 10.780 -1.909 -9.516 1.00 97.50 196 LEU A O 1
ATOM 1458 N N . ARG A 1 197 ? 10.082 -2.024 -7.372 1.00 97.75 197 ARG A N 1
ATOM 1459 C CA . ARG A 1 197 ? 11.414 -1.855 -6.756 1.00 97.75 197 ARG A CA 1
ATOM 1460 C C . ARG A 1 197 ? 11.788 -2.920 -5.748 1.00 97.75 197 ARG A C 1
ATOM 1462 O O . ARG A 1 197 ? 12.964 -3.229 -5.614 1.00 97.75 197 ARG A O 1
ATOM 1469 N N . SER A 1 198 ? 10.821 -3.479 -5.039 1.00 98.19 198 SER A N 1
ATOM 1470 C CA . SER A 1 198 ? 11.100 -4.533 -4.070 1.00 98.19 198 SER A CA 1
ATOM 1471 C C . SER A 1 198 ? 9.859 -5.354 -3.770 1.00 98.19 198 SER A C 1
ATOM 1473 O O . SER A 1 198 ? 8.742 -5.000 -4.159 1.00 98.19 198 SER A O 1
ATOM 1475 N N . ALA A 1 199 ? 10.066 -6.462 -3.070 1.00 98.44 199 ALA A N 1
ATOM 1476 C CA . ALA A 1 199 ? 9.000 -7.308 -2.578 1.00 98.44 199 ALA A CA 1
ATOM 1477 C C . ALA A 1 199 ? 9.401 -8.007 -1.283 1.00 98.44 199 ALA A C 1
ATOM 1479 O O . ALA A 1 199 ? 10.557 -8.404 -1.113 1.00 98.44 199 ALA A O 1
ATOM 1480 N N . LYS A 1 200 ? 8.423 -8.198 -0.399 1.00 98.31 200 LYS A N 1
ATOM 1481 C CA . LYS A 1 200 ? 8.593 -8.875 0.887 1.00 98.31 200 LYS A CA 1
ATOM 1482 C C . LYS A 1 200 ? 7.550 -9.963 1.092 1.00 98.31 200 LYS A C 1
ATOM 1484 O O . LYS A 1 200 ? 6.393 -9.793 0.719 1.00 98.31 200 LYS A O 1
ATOM 1489 N N . ARG A 1 201 ? 7.957 -11.030 1.776 1.00 98.12 201 ARG A N 1
ATOM 1490 C CA . ARG A 1 201 ? 7.078 -12.081 2.300 1.00 98.12 201 ARG A CA 1
ATOM 1491 C C . ARG A 1 201 ? 7.011 -11.968 3.815 1.00 98.12 201 ARG A C 1
ATOM 1493 O O . ARG A 1 201 ? 8.060 -11.994 4.456 1.00 98.12 201 ARG A O 1
ATOM 1500 N N . LEU A 1 202 ? 5.811 -11.788 4.361 1.00 95.31 202 LEU A N 1
ATOM 1501 C CA . LEU A 1 202 ? 5.590 -11.591 5.799 1.00 95.31 202 LEU A CA 1
ATOM 1502 C C . LEU A 1 202 ? 5.531 -12.891 6.598 1.00 95.31 202 LEU A C 1
ATOM 1504 O O . LEU A 1 202 ? 5.134 -13.924 6.016 1.00 95.31 202 LEU A O 1
#

Secondary structure (DSSP, 8-state):
-PPPPPEE-TT--EEES--BS--B-TT--TTTTSB-S---HHHHHT--EE-TTS-EEPPPGGGTTB--HHHHHIIIIIIIT---B-SSTTS-SSSBPSSHHHHHHSSSSEEEE----SSGGG--S-GGG--TT-EEEE---GGGTT---EEEEEEEE-TTS-EEEEEEETTTTEEE-SSTTS-SBSSTTSHHHHHEEEEEE-

Foldseek 3Di:
DDWAPFDADPVRFTPDIGAFAAAADPPDDPLAPRHDHDQALCLLRQHWDQAPVRDIDHHDPRRRRHAHFQNVVCSVCCVPVVFHEDPALPDDDQGQHRFLQSNLPDPHFDWPFHQPFQDLVLQDPPCVSDDFQKKWFFDRHPVVPRGGHHIWTWHAADPVGFTFTWGFDNQVRGIDRDQRSWHRGCDDDIRRVSGTRTIGHD